Protein 3H1Z (pdb70)

Foldseek 3Di:
DADKDPKAFFQPCVQPVQWTKIWTWDAPPHWIKTKIKIFRQHQAWWAPKFKFKPAAAQQKTFPDTWPDHDTQHHGHMDITITTIARPHHHDQDVVRQKIKMWMDIPPDIGIGIDGHQQLSFWDLPWADAPVVLVVVVVPFPPVLKDKDKLAQFDDDPVVLQVLCVSSQWHFNDWDQDPNKIWTWTWTAGSNGWIKIWIWIHHPVHRIIMIIITTNPSSCVVSVVVNSSVSRVD/DDDDDPVVDDDDDDD

Structure (mmCIF, N/CA/C/O backbone):
data_3H1Z
#
_entry.id   3H1Z
#
_cell.length_a   37.561
_cell.length_b   83.469
_cell.length_c   91.603
_cell.angle_alpha   90.00
_cell.angle_beta   90.00
_cell.angle_gamma   90.00
#
_symmetry.space_group_name_H-M   'P 21 21 21'
#
loop_
_entity.id
_entity.type
_entity.pdbx_description
1 polymer 'AP-2 complex subunit beta-1'
2 polymer 'Phosphatidylinositol-4-phosphate 5-kinase type-1 gamma'
3 water water
#
loop_
_atom_site.group_PDB
_atom_site.id
_atom_site.type_symbol
_atom_site.label_atom_id
_atom_site.label_alt_id
_atom_site.label_comp_id
_atom_site.label_asym_id
_atom_site.label_entity_id
_atom_site.label_seq_id
_atom_site.pdbx_PDB_ins_code
_atom_site.Cartn_x
_atom_site.Cartn_y
_atom_site.Cartn_z
_atom_site.occupancy
_atom_site.B_iso_or_equiv
_atom_site.auth_seq_id
_atom_site.auth_comp_id
_atom_site.auth_asym_id
_atom_site.auth_atom_id
_atom_site.pdbx_PDB_model_num
ATOM 1 N N . GLY A 1 28 ? 11.525 2.809 -27.240 1.00 36.05 705 GLY A N 1
ATOM 2 C CA . GLY A 1 28 ? 10.324 1.933 -27.415 1.00 34.55 705 GLY A CA 1
ATOM 3 C C . GLY A 1 28 ? 10.461 0.574 -26.744 1.00 33.92 705 GLY A C 1
ATOM 4 O O . GLY A 1 28 ? 11.566 0.136 -26.382 1.00 34.41 705 GLY A O 1
ATOM 5 N N . GLY A 1 29 ? 9.327 -0.091 -26.565 1.00 32.59 706 GLY A N 1
ATOM 6 C CA . GLY A 1 29 ? 9.304 -1.400 -25.949 1.00 30.07 706 GLY A CA 1
ATOM 7 C C . GLY A 1 29 ? 9.823 -2.481 -26.876 1.00 29.29 706 GLY A C 1
ATOM 8 O O . GLY A 1 29 ? 10.215 -2.215 -28.034 1.00 29.25 706 GLY A O 1
ATOM 9 N N . TYR A 1 30 ? 9.815 -3.707 -26.360 1.00 27.16 707 TYR A N 1
ATOM 10 C CA . TYR A 1 30 ? 10.203 -4.879 -27.117 1.00 26.08 707 TYR A CA 1
ATOM 11 C C . TYR A 1 30 ? 9.136 -5.205 -28.180 1.00 24.88 707 TYR A C 1
ATOM 12 O O . TYR A 1 30 ? 7.938 -5.193 -27.878 1.00 23.70 707 TYR A O 1
ATOM 21 N N . VAL A 1 31 ? 9.580 -5.510 -29.407 1.00 22.46 708 VAL A N 1
ATOM 22 C CA . VAL A 1 31 ? 8.676 -5.912 -30.490 1.00 20.95 708 VAL A CA 1
ATOM 23 C C . VAL A 1 31 ? 9.152 -7.278 -30.984 1.00 20.19 708 VAL A C 1
ATOM 24 O O . VAL A 1 31 ? 10.319 -7.421 -31.306 1.00 20.81 708 VAL A O 1
ATOM 28 N N . ALA A 1 32 ? 8.286 -8.292 -31.005 1.00 19.53 709 ALA A N 1
ATOM 29 C CA . ALA A 1 32 ? 8.709 -9.613 -31.464 1.00 19.67 709 ALA A CA 1
ATOM 30 C C . ALA A 1 32 ? 9.010 -9.565 -32.977 1.00 19.92 709 ALA A C 1
ATOM 31 O O . ALA A 1 32 ? 8.465 -8.712 -33.703 1.00 19.84 709 ALA A O 1
ATOM 33 N N . PRO A 1 33 ? 9.915 -10.444 -33.447 1.00 20.87 710 PRO A N 1
ATOM 34 C CA . PRO A 1 33 ? 10.146 -10.531 -34.886 1.00 21.41 710 PRO A CA 1
ATOM 35 C C . PRO A 1 33 ? 8.827 -10.799 -35.605 1.00 20.11 710 PRO A C 1
ATOM 36 O O . PRO A 1 33 ? 7.994 -11.538 -35.085 1.00 19.59 710 PRO A O 1
ATOM 40 N N . LYS A 1 34 ? 8.634 -10.180 -36.766 1.00 20.12 711 LYS A N 1
ATOM 41 C CA . LYS A 1 34 ? 7.505 -10.492 -37.647 1.00 19.86 711 LYS A CA 1
ATOM 42 C C . LYS A 1 34 ? 7.417 -11.982 -37.929 1.00 19.16 711 LYS A C 1
ATOM 43 O O . LYS A 1 34 ? 8.457 -12.669 -38.064 1.00 20.49 711 LYS A O 1
ATOM 49 N N . ALA A 1 35 ? 6.195 -12.508 -38.017 1.00 16.75 712 ALA A N 1
ATOM 50 C CA . ALA A 1 35 ? 5.975 -13.936 -38.254 1.00 16.27 712 ALA A CA 1
ATOM 51 C C . ALA A 1 35 ? 4.948 -14.064 -39.364 1.00 14.83 712 ALA A C 1
ATOM 52 O O . ALA A 1 35 ? 4.074 -13.207 -39.451 1.00 13.05 712 ALA A O 1
ATOM 54 N N . VAL A 1 36 ? 5.005 -15.130 -40.161 1.00 13.57 713 VAL A N 1
ATOM 55 C CA . VAL A 1 36 ? 3.905 -15.359 -41.126 1.00 14.17 713 VAL A CA 1
ATOM 56 C C . VAL A 1 36 ? 2.717 -15.975 -40.378 1.00 14.23 713 VAL A C 1
ATOM 57 O O . VAL A 1 36 ? 2.727 -17.159 -40.012 1.00 15.61 713 VAL A O 1
ATOM 61 N N . TRP A 1 37 ? 1.691 -15.161 -40.157 1.00 13.11 714 TRP A N 1
ATOM 62 C CA . TRP A 1 37 ? 0.495 -15.601 -39.451 1.00 12.46 714 TRP A CA 1
ATOM 63 C C . TRP A 1 37 ? -0.432 -16.444 -40.303 1.00 12.59 714 TRP A C 1
ATOM 64 O O . TRP A 1 37 ? -1.064 -17.393 -39.800 1.00 11.85 714 TRP A O 1
ATOM 75 N N . LEU A 1 38 ? -0.514 -16.101 -41.605 1.00 12.21 715 LEU A N 1
ATOM 76 C CA . LEU A 1 38 ? -1.387 -16.817 -42.534 1.00 12.31 715 LEU A CA 1
ATOM 77 C C . LEU A 1 38 ? -0.539 -17.028 -43.814 1.00 13.56 715 LEU A C 1
ATOM 78 O O . LEU A 1 38 ? -0.306 -16.098 -44.573 1.00 12.78 715 LEU A O 1
ATOM 83 N N . PRO A 1 39 ? -0.005 -18.229 -43.989 1.00 12.81 716 PRO A N 1
ATOM 84 C CA . PRO A 1 39 ? 0.847 -18.442 -45.175 1.00 13.61 716 PRO A CA 1
ATOM 85 C C . PRO A 1 39 ? 0.013 -18.588 -46.442 1.00 12.71 716 PRO A C 1
ATOM 86 O O . PRO A 1 39 ? -1.114 -19.073 -46.385 1.00 14.06 716 PRO A O 1
ATOM 90 N N . ALA A 1 40 ? 0.569 -18.185 -47.590 1.00 13.21 717 ALA A N 1
ATOM 91 C CA . ALA A 1 40 ? -0.108 -18.334 -48.872 1.00 14.10 717 ALA A CA 1
ATOM 92 C C . ALA A 1 40 ? -0.777 -19.690 -49.125 1.00 14.15 717 ALA A C 1
ATOM 93 O O . ALA A 1 40 ? -1.921 -19.739 -49.580 1.00 15.04 717 ALA A O 1
ATOM 95 N N . VAL A 1 41 ? -0.076 -20.788 -48.823 1.00 13.70 718 VAL A N 1
ATOM 96 C CA . VAL A 1 41 ? -0.591 -22.133 -49.045 1.00 16.43 718 VAL A CA 1
ATOM 97 C C . VAL A 1 41 ? -1.925 -22.418 -48.317 1.00 16.51 718 VAL A C 1
ATOM 98 O O . VAL A 1 41 ? -2.756 -23.235 -48.776 1.00 16.65 718 VAL A O 1
ATOM 102 N N . LYS A 1 42 ? -2.137 -21.756 -47.187 1.00 15.23 719 LYS A N 1
ATOM 103 C CA . LYS A 1 42 ? -3.388 -21.932 -46.451 1.00 16.59 719 LYS A CA 1
ATOM 104 C C . LYS A 1 42 ? -4.547 -21.013 -46.904 1.00 16.95 719 LYS A C 1
ATOM 105 O O . LYS A 1 42 ? -5.695 -21.209 -46.492 1.00 17.27 719 LYS A O 1
ATOM 111 N N . ALA A 1 43 ? -4.267 -19.994 -47.712 1.00 16.21 720 ALA A N 1
ATOM 112 C CA . ALA A 1 43 ? -5.299 -19.014 -48.023 1.00 16.16 720 ALA A CA 1
ATOM 113 C C . ALA A 1 43 ? -5.334 -18.668 -49.508 1.00 16.16 720 ALA A C 1
ATOM 114 O O . ALA A 1 43 ? -5.541 -17.525 -49.890 1.00 15.39 720 ALA A O 1
ATOM 116 N N . LYS A 1 44 ? -5.190 -19.683 -50.344 1.00 16.79 721 LYS A N 1
ATOM 117 C CA . LYS A 1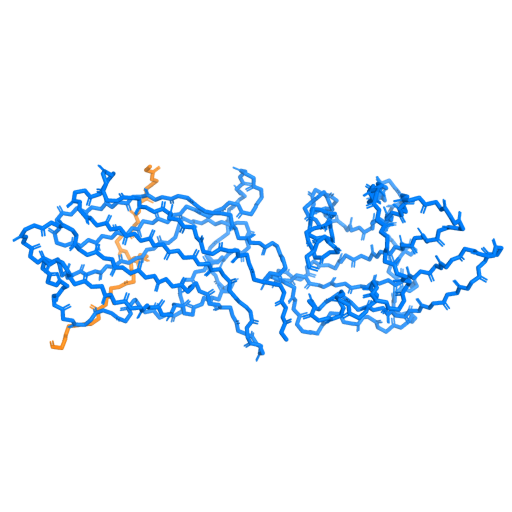 44 ? -5.338 -19.512 -51.806 1.00 18.23 721 LYS A CA 1
ATOM 118 C C . LYS A 1 44 ? -4.505 -18.344 -52.357 1.00 17.77 721 LYS A C 1
ATOM 119 O O . LYS A 1 44 ? -4.970 -17.585 -53.210 1.00 19.55 721 LYS A O 1
ATOM 125 N N . GLY A 1 45 ? -3.274 -18.218 -51.852 1.00 16.51 722 GLY A N 1
ATOM 126 C CA . GLY A 1 45 ? -2.323 -17.218 -52.303 1.00 16.86 722 GLY A CA 1
ATOM 127 C C . GLY A 1 45 ? -2.212 -15.999 -51.405 1.00 15.06 722 GLY A C 1
ATOM 128 O O . GLY A 1 45 ? -1.267 -15.206 -51.546 1.00 15.98 722 GLY A O 1
ATOM 129 N N . LEU A 1 46 ? -3.166 -15.824 -50.488 1.00 14.87 723 LEU A N 1
ATOM 130 C CA . LEU A 1 46 ? -3.078 -14.656 -49.564 1.00 15.34 723 LEU A CA 1
ATOM 131 C C . LEU A 1 46 ? -2.084 -14.961 -48.444 1.00 14.86 723 LEU A C 1
ATOM 132 O O . LEU A 1 46 ? -2.199 -15.975 -47.783 1.00 13.92 723 LEU A O 1
ATOM 137 N N . GLU A 1 47 ? -1.123 -14.070 -48.240 1.00 14.69 724 GLU A N 1
ATOM 138 C CA . GLU A 1 47 ? -0.178 -14.245 -47.152 1.00 14.85 724 GLU A CA 1
ATOM 139 C C . GLU A 1 47 ? -0.093 -13.021 -46.279 1.00 14.96 724 GLU A C 1
ATOM 140 O O . GLU A 1 47 ? 0.110 -11.900 -46.776 1.00 12.97 724 GLU A O 1
ATOM 146 N N . ILE A 1 48 ? -0.210 -13.229 -44.968 1.00 14.16 725 ILE A N 1
ATOM 147 C CA . ILE A 1 48 ? -0.220 -12.120 -44.023 1.00 12.71 725 ILE A CA 1
ATOM 148 C C . ILE A 1 48 ? 0.906 -12.443 -43.036 1.00 13.71 725 ILE A C 1
ATOM 149 O O . ILE A 1 48 ? 0.950 -13.553 -42.441 1.00 11.33 725 ILE A O 1
ATOM 154 N N . SER A 1 49 ? 1.786 -11.475 -42.859 1.00 12.76 726 SER A N 1
ATOM 155 C CA . SER A 1 49 ? 2.797 -11.591 -41.828 1.00 14.32 726 SER A CA 1
ATOM 156 C C . SER A 1 49 ? 2.608 -10.397 -40.886 1.00 14.40 726 SER A C 1
ATOM 157 O O . SER A 1 49 ? 2.075 -9.365 -41.282 1.00 14.95 726 SER A O 1
ATOM 160 N N . GLY A 1 50 ? 3.024 -10.513 -39.636 1.00 14.41 727 GLY A N 1
ATOM 161 C CA . GLY A 1 50 ? 2.737 -9.390 -38.736 1.00 15.04 727 GLY A CA 1
ATOM 162 C C . GLY A 1 50 ? 3.509 -9.415 -37.443 1.00 13.72 727 GLY A C 1
ATOM 163 O O . GLY A 1 50 ? 4.131 -10.424 -37.099 1.00 12.50 727 GLY A O 1
ATOM 164 N N . THR A 1 51 ? 3.440 -8.292 -36.743 1.00 14.10 728 THR A N 1
ATOM 165 C CA . THR A 1 51 ? 3.820 -8.246 -35.327 1.00 14.82 728 THR A CA 1
ATOM 166 C C . THR A 1 51 ? 2.940 -7.206 -34.584 1.00 15.01 728 THR A C 1
ATOM 167 O O . THR A 1 51 ? 2.217 -6.426 -35.218 1.00 17.39 728 THR A O 1
ATOM 171 N N . PHE A 1 52 ? 3.015 -7.208 -33.257 1.00 14.91 729 PHE A N 1
ATOM 172 C CA . PHE A 1 52 ? 2.267 -6.242 -32.445 1.00 15.40 729 PHE A CA 1
ATOM 173 C C . PHE A 1 52 ? 3.228 -5.212 -31.844 1.00 16.41 729 PHE A C 1
ATOM 174 O O . PHE A 1 52 ? 4.354 -5.553 -31.408 1.00 15.79 729 PHE A O 1
ATOM 182 N N . THR A 1 53 ? 2.803 -3.958 -31.857 1.00 17.66 730 THR A N 1
ATOM 183 C CA . THR A 1 53 ? 3.557 -2.860 -31.243 1.00 20.84 730 THR A CA 1
ATOM 184 C C . THR A 1 53 ? 2.640 -2.068 -30.273 1.00 22.14 730 THR A C 1
ATOM 185 O O . THR A 1 53 ? 1.427 -2.236 -30.278 1.00 21.05 730 THR A O 1
ATOM 189 N N . HIS A 1 54 ? 3.251 -1.235 -29.438 1.00 25.12 731 HIS A N 1
ATOM 190 C CA . HIS A 1 54 ? 2.569 -0.374 -28.490 1.00 29.18 731 HIS A CA 1
ATOM 191 C C . HIS A 1 54 ? 3.370 0.924 -28.688 1.00 31.36 731 HIS A C 1
ATOM 192 O O . HIS A 1 54 ? 4.538 1.028 -28.314 1.00 30.76 731 HIS A O 1
ATOM 199 N N . ARG A 1 55 ? 2.719 1.916 -29.286 1.00 20.00 732 ARG A N 1
ATOM 200 C CA . ARG A 1 55 ? 3.351 3.206 -29.537 1.00 20.00 732 ARG A CA 1
ATOM 201 C C . ARG A 1 55 ? 2.658 4.321 -28.761 1.00 20.00 732 ARG A C 1
ATOM 202 O O . ARG A 1 55 ? 1.643 4.860 -29.202 1.00 40.50 732 ARG A O 1
ATOM 210 N N . GLN A 1 56 ? 3.213 4.662 -27.603 1.00 41.68 733 GLN A N 1
ATOM 211 C CA . GLN A 1 56 ? 2.991 5.972 -27.003 1.00 43.00 733 GLN A CA 1
ATOM 212 C C . GLN A 1 56 ? 1.504 6.241 -26.801 1.00 42.16 733 GLN A C 1
ATOM 213 O O . GLN A 1 56 ? 0.997 7.298 -27.179 1.00 42.27 733 GLN A O 1
ATOM 219 N N . GLY A 1 57 ? 0.809 5.279 -26.203 1.00 40.97 734 GLY A N 1
ATOM 220 C CA . GLY A 1 57 ? -0.638 5.328 -26.109 1.00 39.13 734 GLY A CA 1
ATOM 221 C C . GLY A 1 57 ? -1.296 4.061 -26.619 1.00 37.41 734 GLY A C 1
ATOM 222 O O . GLY A 1 57 ? -2.275 3.584 -26.044 1.00 38.43 734 GLY A O 1
ATOM 223 N N . HIS A 1 58 ? -0.755 3.513 -27.702 1.00 34.00 735 HIS A N 1
ATOM 224 C CA . HIS A 1 58 ? -1.577 2.958 -28.771 1.00 30.70 735 HIS A CA 1
ATOM 225 C C . HIS A 1 58 ? -1.081 1.577 -29.188 1.00 26.95 735 HIS A C 1
ATOM 226 O O . HIS A 1 58 ? 0.119 1.362 -29.356 1.00 25.08 735 HIS A O 1
ATOM 233 N N . ILE A 1 59 ? -2.014 0.645 -29.354 1.00 23.47 736 ILE A N 1
ATOM 234 C CA . ILE A 1 59 ? -1.682 -0.699 -29.803 1.00 20.43 736 ILE A CA 1
ATOM 235 C C . ILE A 1 59 ? -1.943 -0.837 -31.314 1.00 18.88 736 ILE A C 1
ATOM 236 O O . ILE A 1 59 ? -2.994 -0.401 -31.820 1.00 16.35 736 ILE A O 1
ATOM 241 N N . TYR A 1 60 ? -0.963 -1.410 -32.014 1.00 18.70 737 TYR A N 1
ATOM 242 C CA . TYR A 1 60 ? -1.080 -1.716 -33.445 1.00 18.21 737 TYR A CA 1
ATOM 243 C C . TYR A 1 60 ? -0.762 -3.171 -33.783 1.00 17.44 737 TYR A C 1
ATOM 244 O O . TYR A 1 60 ? 0.118 -3.788 -33.177 1.00 15.80 737 TYR A O 1
ATOM 253 N N . MET A 1 61 ? -1.485 -3.710 -34.769 1.00 16.25 738 MET A N 1
ATOM 254 C CA . MET A 1 61 ? -1.140 -4.981 -35.382 1.00 17.72 738 MET A CA 1
ATOM 255 C C . MET A 1 61 ? -0.509 -4.529 -36.678 1.00 17.16 738 MET A C 1
ATOM 256 O O . MET A 1 61 ? -1.195 -3.947 -37.531 1.00 18.19 738 MET A O 1
ATOM 261 N N . GLU A 1 62 ? 0.798 -4.728 -36.796 1.00 16.26 739 GLU A N 1
ATOM 262 C CA . GLU A 1 62 ? 1.579 -4.224 -37.925 1.00 15.13 739 GLU A CA 1
ATOM 263 C C . GLU A 1 62 ? 1.708 -5.362 -38.904 1.00 14.63 739 GLU A C 1
ATOM 264 O O . GLU A 1 62 ? 2.308 -6.372 -38.587 1.00 15.21 739 GLU A O 1
ATOM 270 N N . MET A 1 63 ? 1.165 -5.192 -40.091 1.00 13.58 740 MET A N 1
ATOM 271 C CA . MET A 1 63 ? 1.069 -6.351 -40.995 1.00 15.00 740 MET A CA 1
ATOM 272 C C . MET A 1 63 ? 1.525 -6.039 -42.406 1.00 14.63 740 MET A C 1
ATOM 273 O O . MET A 1 63 ? 1.526 -4.867 -42.847 1.00 14.29 740 MET A O 1
ATOM 278 N N . ASN A 1 64 ? 1.924 -7.092 -43.105 1.00 12.89 741 ASN A N 1
ATOM 279 C CA . ASN A 1 64 ? 2.110 -7.020 -44.549 1.00 13.57 741 ASN A CA 1
ATOM 280 C C . ASN A 1 64 ? 1.199 -8.074 -45.192 1.00 13.13 741 ASN A C 1
ATOM 281 O O . ASN A 1 64 ? 1.206 -9.254 -44.795 1.00 14.83 741 ASN A O 1
ATOM 286 N N . PHE A 1 65 ? 0.448 -7.646 -46.207 1.00 12.54 742 PHE A N 1
ATOM 287 C CA . PHE A 1 65 ? -0.424 -8.502 -47.007 1.00 12.42 742 PHE A CA 1
ATOM 288 C C . PHE A 1 65 ? 0.159 -8.658 -48.384 1.00 13.51 742 PHE A C 1
ATOM 289 O O . PHE A 1 65 ? 0.378 -7.652 -49.066 1.00 13.17 742 PHE A O 1
ATOM 297 N N . THR A 1 66 ? 0.367 -9.911 -48.799 1.00 14.23 743 THR A N 1
ATOM 298 C CA . THR A 1 66 ? 0.846 -10.228 -50.185 1.00 14.86 743 THR A CA 1
ATOM 299 C C . THR A 1 66 ? -0.142 -11.131 -50.943 1.00 15.14 743 THR A C 1
ATOM 300 O O . THR A 1 66 ? -0.673 -12.105 -50.403 1.00 14.34 743 THR A O 1
ATOM 304 N N . ASN A 1 67 ? -0.403 -10.798 -52.209 1.00 16.42 744 ASN A N 1
ATOM 305 C CA . ASN A 1 67 ? -1.285 -11.600 -53.053 1.00 17.41 744 ASN A CA 1
ATOM 306 C C . ASN A 1 67 ? -0.382 -12.437 -53.972 1.00 18.61 744 ASN A C 1
ATOM 307 O O . ASN A 1 67 ? 0.221 -11.905 -54.918 1.00 19.06 744 ASN A O 1
ATOM 312 N N . LYS A 1 68 ? -0.280 -13.722 -53.684 1.00 18.69 745 LYS A N 1
ATOM 313 C CA . LYS A 1 68 ? 0.572 -14.598 -54.492 1.00 20.17 745 LYS A CA 1
ATOM 314 C C . LYS A 1 68 ? -0.260 -15.328 -55.540 1.00 20.62 745 LYS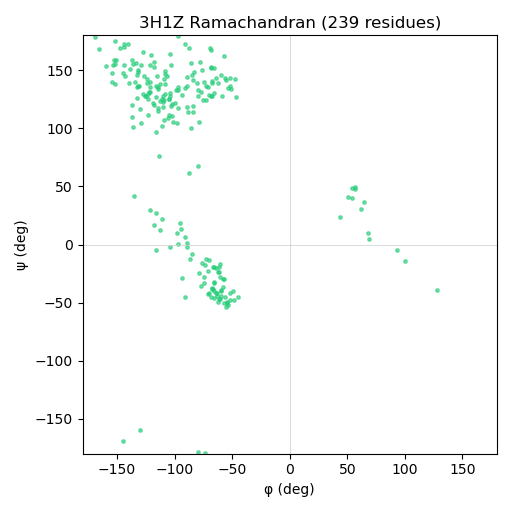 A C 1
ATOM 315 O O . LYS A 1 68 ? 0.273 -16.158 -56.293 1.00 21.87 745 LYS A O 1
ATOM 321 N N . ALA A 1 69 ? -1.564 -15.060 -55.573 1.00 20.73 746 ALA A N 1
ATOM 322 C CA . ALA A 1 69 ? -2.482 -15.662 -56.543 1.00 21.13 746 ALA A CA 1
ATOM 323 C C . ALA A 1 69 ? -2.392 -14.953 -57.906 1.00 22.71 746 ALA A C 1
ATOM 324 O O . ALA A 1 69 ? -1.630 -13.988 -58.079 1.00 21.67 746 ALA A O 1
ATOM 326 N N . LEU A 1 70 ? -3.218 -15.407 -58.849 1.00 24.49 747 LEU A N 1
ATOM 327 C CA . LEU A 1 70 ? -3.156 -14.935 -60.228 1.00 26.25 747 LEU A CA 1
ATOM 328 C C . LEU A 1 70 ? -4.287 -13.963 -60.567 1.00 27.27 747 LEU A C 1
ATOM 329 O O . LEU A 1 70 ? -4.357 -13.438 -61.674 1.00 27.62 747 LEU A O 1
ATOM 334 N N . GLN A 1 71 ? -5.166 -13.731 -59.598 1.00 27.05 748 GLN A N 1
ATOM 335 C CA . GLN A 1 71 ? -6.304 -12.840 -59.731 1.00 27.62 748 GLN A CA 1
ATOM 336 C C . GLN A 1 71 ? -6.248 -11.908 -58.536 1.00 26.98 748 GLN A C 1
ATOM 337 O O . GLN A 1 71 ? -5.695 -12.285 -57.488 1.00 25.36 748 GLN A O 1
ATOM 343 N N . HIS A 1 72 ? -6.818 -10.713 -58.680 1.00 26.17 749 HIS A N 1
ATOM 344 C CA . HIS A 1 72 ? -6.780 -9.726 -57.601 1.00 25.64 749 HIS A CA 1
ATOM 345 C C . HIS A 1 72 ? -7.638 -10.189 -56.438 1.00 23.96 749 HIS A C 1
ATOM 346 O O . HIS A 1 72 ? -8.412 -11.146 -56.589 1.00 23.93 749 HIS A O 1
ATOM 353 N N . MET A 1 73 ? -7.482 -9.517 -55.286 1.00 21.23 750 MET A N 1
ATOM 354 C CA . MET A 1 73 ? -8.308 -9.738 -54.109 1.00 20.04 750 MET A CA 1
ATOM 355 C C . MET A 1 73 ? -8.777 -8.380 -53.631 1.00 19.30 750 MET A C 1
ATOM 356 O O . MET A 1 73 ? -7.989 -7.419 -53.566 1.00 19.35 750 MET A O 1
ATOM 361 N N . THR A 1 74 ? -10.051 -8.313 -53.285 1.00 18.28 751 THR A N 1
ATOM 362 C CA . THR A 1 74 ? -10.684 -7.044 -52.865 1.00 18.15 751 THR A CA 1
ATOM 363 C C . THR A 1 74 ? -11.725 -7.358 -51.774 1.00 17.33 751 THR A C 1
ATOM 364 O O . THR A 1 74 ? -11.758 -8.502 -51.261 1.00 16.24 751 THR A O 1
ATOM 368 N N . ASP A 1 75 ? -12.566 -6.371 -51.426 1.00 15.26 752 ASP A N 1
ATOM 369 C CA . ASP A 1 75 ? -13.660 -6.541 -50.448 1.00 16.69 752 ASP A CA 1
ATOM 370 C C . ASP A 1 75 ? -13.086 -7.115 -49.126 1.00 16.43 752 ASP A C 1
ATOM 371 O O . ASP A 1 75 ? -13.703 -7.959 -48.487 1.00 16.71 752 ASP A O 1
ATOM 376 N N . PHE A 1 76 ? -11.919 -6.634 -48.722 1.00 15.76 753 PHE A N 1
ATOM 377 C CA . PHE A 1 76 ? -11.327 -7.078 -47.429 1.00 15.03 753 PHE A CA 1
ATOM 378 C C . PHE A 1 76 ? -12.190 -6.671 -46.233 1.00 15.03 753 PHE A C 1
ATOM 379 O O . PHE A 1 76 ? -12.798 -5.569 -46.210 1.00 11.68 753 PHE A O 1
ATOM 387 N N . ALA A 1 77 ? -12.228 -7.573 -45.251 1.00 12.44 754 ALA A N 1
ATOM 388 C CA . ALA A 1 77 ? -12.863 -7.300 -43.946 1.00 11.99 754 ALA A CA 1
ATOM 389 C C . ALA A 1 77 ? -12.129 -8.155 -42.907 1.00 11.49 754 ALA A C 1
ATOM 390 O O . ALA A 1 77 ? -11.498 -9.143 -43.241 1.00 12.16 754 ALA A O 1
ATOM 392 N N . ILE A 1 78 ? -12.244 -7.752 -41.646 1.00 11.96 755 ILE A N 1
ATOM 393 C CA . ILE A 1 78 ? -11.571 -8.441 -40.564 1.00 11.06 755 ILE A CA 1
ATOM 394 C C . ILE A 1 78 ? -12.447 -8.412 -39.319 1.00 11.94 755 ILE A C 1
ATOM 395 O O . ILE A 1 78 ? -13.226 -7.457 -39.107 1.00 11.64 755 ILE A O 1
ATOM 400 N N . GLN A 1 79 ? -12.339 -9.486 -38.535 1.00 11.91 756 GLN A N 1
ATOM 401 C CA . GLN A 1 79 ? -12.863 -9.483 -37.167 1.00 13.53 756 GLN A CA 1
ATOM 402 C C . GLN A 1 79 ? -12.095 -10.483 -36.309 1.00 13.53 756 GLN A C 1
ATOM 403 O O . GLN A 1 79 ? -11.473 -11.435 -36.819 1.00 12.91 756 GLN A O 1
ATOM 409 N N . PHE A 1 80 ? -12.095 -10.224 -35.018 1.00 12.35 757 PHE A N 1
ATOM 410 C CA . PHE A 1 80 ? -11.371 -11.084 -34.097 1.00 11.91 757 PHE A CA 1
ATOM 411 C C . PHE A 1 80 ? -12.408 -11.870 -33.308 1.00 10.81 757 PHE A C 1
ATOM 412 O O . PHE A 1 80 ? -13.475 -11.330 -32.968 1.00 12.25 757 PHE A O 1
ATOM 420 N N . ASN A 1 81 ? -12.104 -13.101 -32.947 1.00 11.01 758 ASN A N 1
ATOM 421 C CA . ASN A 1 81 ? -12.970 -13.797 -31.988 0.50 9.85 758 ASN A CA 1
ATOM 422 C C . ASN A 1 81 ? -12.866 -13.041 -30.636 1.00 11.43 758 ASN A C 1
ATOM 423 O O . ASN A 1 81 ? -11.856 -12.385 -30.360 1.00 11.70 758 ASN A O 1
ATOM 428 N N . LYS A 1 82 ? -13.933 -13.104 -29.846 1.00 12.30 759 LYS A N 1
ATOM 429 C CA . LYS A 1 82 ? -13.906 -12.654 -28.467 1.00 13.21 759 LYS A CA 1
ATOM 430 C C . LYS A 1 82 ? -12.666 -13.248 -27.827 1.00 12.85 759 LYS A C 1
ATOM 431 O O . LYS A 1 82 ? -12.281 -14.390 -28.121 1.00 14.51 759 LYS A O 1
ATOM 437 N N . ASN A 1 83 ? -12.013 -12.471 -26.962 1.00 14.13 760 ASN A N 1
ATOM 438 C CA . ASN A 1 83 ? -10.719 -12.877 -26.442 1.00 14.39 760 ASN A CA 1
ATOM 439 C C . ASN A 1 83 ? -10.480 -12.274 -25.033 1.00 14.50 760 ASN A C 1
ATOM 440 O O . ASN A 1 83 ? -11.284 -11.474 -24.538 1.00 13.12 760 ASN A O 1
ATOM 445 N N . SER A 1 84 ? -9.376 -12.650 -24.424 1.00 14.26 761 SER A N 1
ATOM 446 C CA . SER A 1 84 ? -9.233 -12.498 -22.957 1.00 14.83 761 SER A CA 1
ATOM 447 C C . SER A 1 84 ? -9.219 -11.039 -22.490 1.00 14.50 761 SER A C 1
ATOM 448 O O . SER A 1 84 ? -9.756 -10.694 -21.412 1.00 15.47 761 SER A O 1
ATOM 451 N N . PHE A 1 85 ? -8.671 -10.167 -23.328 1.00 14.94 762 PHE A N 1
ATOM 452 C CA . PHE A 1 85 ? -8.476 -8.739 -23.014 1.00 14.23 762 PHE A CA 1
ATOM 453 C C . PHE A 1 85 ? -9.365 -7.801 -23.876 1.00 13.39 762 PHE A C 1
ATOM 454 O O . PHE A 1 85 ? -9.184 -6.571 -23.902 1.00 14.29 762 PHE A O 1
ATOM 462 N N . GLY A 1 86 ? -10.348 -8.396 -24.574 1.00 11.76 763 GLY A N 1
ATOM 463 C CA . GLY A 1 86 ? -11.337 -7.651 -25.327 1.00 11.57 763 GLY A CA 1
ATOM 464 C C . GLY A 1 86 ? -10.746 -6.862 -26.489 1.00 12.73 763 GLY A C 1
ATOM 465 O O . GLY A 1 86 ? -11.232 -5.771 -26.867 1.00 12.78 763 GLY A O 1
ATOM 466 N N . VAL A 1 87 ? -9.742 -7.457 -27.120 1.00 12.03 764 VAL A N 1
ATOM 467 C CA . VAL A 1 87 ? -9.022 -6.818 -28.229 1.00 13.10 764 VAL A CA 1
ATOM 468 C C . VAL A 1 87 ? -9.919 -6.814 -29.474 1.00 12.52 764 VAL A C 1
ATOM 469 O O . VAL A 1 87 ? -10.550 -7.814 -29.788 1.00 11.94 764 VAL A O 1
ATOM 473 N N . ILE A 1 88 ? -9.936 -5.680 -30.171 1.00 12.64 765 ILE A N 1
ATOM 474 C CA . ILE A 1 88 ? -10.798 -5.467 -31.336 1.00 15.48 765 ILE A CA 1
ATOM 475 C C . ILE A 1 88 ? -10.133 -4.402 -32.250 1.00 14.18 765 ILE A C 1
ATOM 476 O O . ILE A 1 88 ? -9.410 -3.535 -31.750 1.00 13.47 765 ILE A O 1
ATOM 481 N N . PRO A 1 89 ? -10.314 -4.507 -33.591 1.00 14.24 766 PRO A N 1
ATOM 482 C CA . PRO A 1 89 ? -9.808 -3.461 -34.488 1.00 14.67 766 PRO A CA 1
ATOM 483 C C . PRO A 1 89 ? -10.496 -2.119 -34.182 1.00 14.95 766 PRO A C 1
ATOM 484 O O . PRO A 1 89 ? -11.727 -2.100 -33.937 1.00 15.16 766 PRO A O 1
ATOM 488 N N . SER A 1 90 ? -9.730 -1.031 -34.199 1.00 14.15 767 SER A N 1
ATOM 489 C CA A SER A 1 90 ? -10.320 0.265 -33.989 0.50 14.85 767 SER A CA 1
ATOM 490 C CA B SER A 1 90 ? -10.245 0.334 -34.032 0.50 13.34 767 SER A CA 1
ATOM 491 C C . SER A 1 90 ? -10.700 0.976 -35.347 1.00 15.50 767 SER A C 1
ATOM 492 O O . SER A 1 90 ? -11.490 1.927 -35.325 1.00 15.03 767 SER A O 1
ATOM 497 N N . THR A 1 91 ? -10.168 0.474 -36.470 1.00 15.73 768 THR A N 1
ATOM 498 C CA . THR A 1 91 ? -10.451 0.956 -37.828 1.00 15.79 768 THR A CA 1
ATOM 499 C C . THR A 1 91 ? -10.461 -0.265 -38.744 1.00 15.21 768 THR A C 1
ATOM 500 O O . THR A 1 91 ? -10.068 -1.362 -38.339 1.00 14.77 768 THR A O 1
ATOM 504 N N . PRO A 1 92 ? -10.892 -0.083 -39.980 1.00 15.73 769 PRO A N 1
ATOM 505 C CA . PRO A 1 92 ? -10.737 -1.133 -40.985 1.00 15.31 769 PRO A CA 1
ATOM 506 C C . PRO A 1 92 ? -9.263 -1.352 -41.397 1.00 16.30 769 PRO A C 1
ATOM 507 O O . PRO A 1 92 ? -8.424 -0.569 -41.062 1.00 15.65 769 PRO A O 1
ATOM 511 N N . LEU A 1 93 ? -8.994 -2.422 -42.137 1.00 20.00 770 LEU A N 1
ATOM 512 C CA . LEU A 1 93 ? -7.721 -2.555 -42.840 1.00 20.00 770 LEU A CA 1
ATOM 513 C C . LEU A 1 93 ? -7.581 -1.496 -43.931 1.00 20.00 770 LEU A C 1
ATOM 514 O O . LEU A 1 93 ? -8.488 -1.311 -44.743 1.00 16.66 770 LEU A O 1
ATOM 519 N N . ALA A 1 94 ? -6.446 -0.803 -43.948 1.00 16.23 771 ALA A N 1
ATOM 520 C CA . ALA A 1 94 ? -6.207 0.219 -44.951 1.00 17.05 771 ALA A CA 1
ATOM 521 C C . ALA A 1 94 ? -5.779 -0.433 -46.265 1.00 17.67 771 ALA A C 1
ATOM 522 O O . ALA A 1 94 ? -4.682 -0.307 -46.665 1.00 18.61 771 ALA A O 1
ATOM 524 N N . ILE A 1 95 ? -6.709 -1.134 -46.864 1.00 18.78 772 ILE A N 1
ATOM 525 C CA . ILE A 1 95 ? -6.606 -1.735 -48.204 1.00 18.88 772 ILE A CA 1
ATOM 526 C C . ILE A 1 95 ? -7.868 -1.282 -48.954 1.00 19.33 772 ILE A C 1
ATOM 527 O O . ILE A 1 95 ? -8.963 -1.782 -48.687 1.00 19.19 772 ILE A O 1
ATOM 532 N N . HIS A 1 96 ? -7.702 -0.318 -49.868 1.00 20.41 773 HIS A N 1
ATOM 533 C CA . HIS A 1 96 ? -8.840 0.451 -50.423 1.00 20.22 773 HIS A CA 1
ATOM 534 C C . HIS A 1 96 ? -9.055 0.248 -51.920 1.00 20.29 773 HIS A C 1
ATOM 535 O O . HIS A 1 96 ? -10.032 0.734 -52.502 1.00 18.80 773 HIS A O 1
ATOM 542 N N . THR A 1 97 ? -8.142 -0.505 -52.520 1.00 20.61 774 THR A N 1
ATOM 543 C CA . THR A 1 97 ? -8.197 -0.895 -53.935 1.00 21.69 774 THR A CA 1
ATOM 544 C C . THR A 1 97 ? -7.819 -2.382 -54.021 1.00 21.31 774 THR A C 1
ATOM 545 O O . THR A 1 97 ? -7.196 -2.902 -53.083 1.00 20.74 774 THR A O 1
ATOM 549 N N . PRO A 1 98 ? -8.203 -3.081 -55.125 1.00 21.91 775 PRO A N 1
ATOM 550 C CA . PRO A 1 98 ? -7.834 -4.487 -55.250 1.00 21.81 775 PRO A CA 1
ATOM 551 C C . PRO A 1 98 ? -6.338 -4.716 -55.095 1.00 22.34 775 PRO A C 1
ATOM 552 O O . PRO A 1 98 ? -5.494 -3.954 -55.637 1.00 21.58 775 PRO A O 1
ATOM 556 N N . LEU A 1 99 ? -6.012 -5.736 -54.315 1.00 21.18 776 LEU A N 1
ATOM 557 C CA . LEU A 1 99 ? -4.640 -6.136 -54.108 1.00 20.61 776 LEU A CA 1
ATOM 558 C C . LEU A 1 99 ? -4.285 -7.046 -55.287 1.00 20.74 776 LEU A C 1
ATOM 559 O O . LEU A 1 99 ? -4.873 -8.149 -55.446 1.00 20.54 776 LEU A O 1
ATOM 564 N N . MET A 1 100 ? -3.359 -6.581 -56.121 1.00 20.80 777 MET A N 1
ATOM 565 C CA . MET A 1 100 ? -3.146 -7.180 -57.455 1.00 21.59 777 MET A CA 1
ATOM 566 C C . MET A 1 100 ? -2.191 -8.369 -57.363 1.00 21.94 777 MET A C 1
ATOM 567 O O . MET A 1 100 ? -1.368 -8.410 -56.453 1.00 21.20 777 MET A O 1
ATOM 572 N N . PRO A 1 101 ? -2.259 -9.314 -58.334 1.00 22.81 778 PRO A N 1
ATOM 573 C CA . PRO A 1 101 ? -1.325 -10.450 -58.270 1.00 23.62 778 PRO A CA 1
ATOM 574 C C . PRO A 1 101 ? 0.126 -9.976 -58.106 1.00 23.78 778 PRO A C 1
ATOM 575 O O . PRO A 1 101 ? 0.537 -9.023 -58.765 1.00 24.01 778 PRO A O 1
ATOM 579 N N . ASN A 1 102 ? 0.851 -10.610 -57.178 1.00 23.98 779 ASN A N 1
ATOM 580 C CA . ASN A 1 102 ? 2.249 -10.305 -56.804 1.00 24.56 779 ASN A CA 1
ATOM 581 C C . ASN A 1 102 ? 2.502 -8.964 -56.102 1.00 24.30 779 ASN A C 1
ATOM 582 O O . ASN A 1 102 ? 3.671 -8.558 -55.912 1.00 24.22 779 ASN A O 1
ATOM 587 N N . GLN A 1 103 ? 1.418 -8.289 -55.713 1.00 22.18 780 GLN A N 1
ATOM 588 C CA . GLN A 1 103 ? 1.506 -7.049 -54.980 1.00 22.58 780 GLN A CA 1
ATOM 589 C C . GLN A 1 103 ? 1.538 -7.347 -53.489 1.00 20.99 780 GLN A C 1
ATOM 590 O O . GLN A 1 103 ? 0.835 -8.256 -53.022 1.00 20.01 780 GLN A O 1
ATOM 596 N N . SER A 1 104 ? 2.319 -6.535 -52.784 1.00 20.57 781 SER A N 1
ATOM 597 C CA . SER A 1 104 ? 2.421 -6.488 -51.322 1.00 21.29 781 SER A CA 1
ATOM 598 C C . SER A 1 104 ? 2.131 -5.057 -50.801 1.00 20.50 781 SER A C 1
ATOM 599 O O . SER A 1 104 ? 2.547 -4.034 -51.407 1.00 21.31 781 SER A O 1
ATOM 602 N N . ILE A 1 105 ? 1.387 -4.980 -49.695 1.00 18.96 782 ILE A N 1
ATOM 603 C CA A ILE A 1 105 ? 1.038 -3.712 -49.076 0.50 18.63 782 ILE A CA 1
ATOM 604 C CA B ILE A 1 105 ? 1.063 -3.699 -49.065 0.50 18.13 782 ILE A CA 1
ATOM 605 C C . ILE A 1 105 ? 1.246 -3.817 -47.559 1.00 18.36 782 ILE A C 1
ATOM 606 O O . ILE A 1 105 ? 0.860 -4.840 -46.940 1.00 18.33 782 ILE A O 1
ATOM 615 N N . ASP A 1 106 ? 1.846 -2.790 -46.969 1.00 17.41 783 ASP A N 1
ATOM 616 C CA . ASP A 1 106 ? 2.011 -2.766 -45.528 1.00 17.97 783 ASP A CA 1
ATOM 617 C C . ASP A 1 106 ? 0.780 -2.116 -44.924 1.00 18.17 783 ASP A C 1
ATOM 618 O O . ASP A 1 106 ? 0.287 -1.083 -45.406 1.00 17.62 783 ASP A O 1
ATOM 623 N N . VAL A 1 107 ? 0.272 -2.706 -43.839 1.00 18.26 784 VAL A N 1
ATOM 624 C CA . VAL A 1 107 ? -0.981 -2.210 -43.198 1.00 18.96 784 VAL A CA 1
ATOM 625 C C . VAL A 1 107 ? -0.746 -2.120 -41.702 1.00 19.36 784 VAL A C 1
ATOM 626 O O . VAL A 1 107 ? -0.362 -3.091 -41.069 1.00 19.46 784 VAL A O 1
ATOM 630 N N . SER A 1 108 ? -1.006 -0.950 -41.142 1.00 18.81 785 SER A N 1
ATOM 631 C CA . SER A 1 108 ? -0.905 -0.712 -39.718 1.00 19.14 785 SER A CA 1
ATOM 632 C C . SER A 1 108 ? -2.345 -0.660 -39.175 1.00 18.59 785 SER A C 1
ATOM 633 O O . SER A 1 108 ? -3.121 0.242 -39.534 1.00 17.12 785 SER A O 1
ATOM 636 N N . LEU A 1 109 ? -2.736 -1.653 -38.386 1.00 15.65 786 LEU A N 1
ATOM 637 C CA . LEU A 1 109 ? -4.117 -1.748 -37.915 1.00 14.00 786 LEU A CA 1
ATOM 638 C C . LEU A 1 109 ? -4.163 -1.355 -36.422 1.00 14.79 786 LEU A C 1
ATOM 639 O O . LEU A 1 109 ? -3.672 -2.130 -35.603 1.00 13.88 786 LEU A O 1
ATOM 644 N N . PRO A 1 110 ? -4.745 -0.164 -36.077 1.00 15.13 787 PRO A N 1
ATOM 645 C CA . PRO A 1 110 ? -4.871 0.218 -34.659 1.00 14.60 787 PRO A CA 1
ATOM 646 C C . PRO A 1 110 ? -5.872 -0.727 -33.985 1.00 14.76 787 PRO A C 1
ATOM 647 O O . PRO A 1 110 ? -6.903 -1.075 -34.571 1.00 13.33 787 PRO A O 1
ATOM 651 N N . LEU A 1 111 ? -5.572 -1.110 -32.747 1.00 13.54 788 LEU A N 1
ATOM 652 C CA . LEU A 1 111 ? -6.484 -1.924 -31.959 1.00 13.22 788 LEU A CA 1
ATOM 653 C C . LEU A 1 111 ? -6.873 -1.182 -30.682 1.00 13.83 788 LEU A C 1
ATOM 654 O O . LEU A 1 111 ? -6.140 -0.269 -30.253 1.00 12.92 788 LEU A O 1
ATOM 659 N N . ASN A 1 112 ? -7.956 -1.637 -30.040 1.00 13.60 789 ASN A N 1
ATOM 660 C CA . ASN A 1 112 ? -8.342 -1.118 -28.706 1.00 15.93 789 ASN A CA 1
ATOM 661 C C . ASN A 1 112 ? -8.836 -2.296 -27.861 1.00 16.50 789 ASN A C 1
ATOM 662 O O . ASN A 1 112 ? -8.927 -3.399 -28.372 1.00 15.34 789 ASN A O 1
ATOM 667 N N . THR A 1 113 ? -9.087 -2.082 -26.568 1.00 16.11 790 THR A N 1
ATOM 668 C CA . THR A 1 113 ? -9.432 -3.218 -25.688 1.00 17.46 790 THR A CA 1
ATOM 669 C C . THR A 1 113 ? -10.870 -3.067 -25.132 1.00 18.35 790 THR A C 1
ATOM 670 O O . THR A 1 113 ? -11.217 -3.587 -24.026 1.00 16.51 790 THR A O 1
ATOM 674 N N . LEU A 1 114 ? -11.687 -2.360 -25.918 1.00 18.23 791 LEU A N 1
ATOM 675 C CA . LEU A 1 114 ? -13.083 -2.111 -25.572 1.00 19.44 791 LEU A CA 1
ATOM 676 C C . LEU A 1 114 ? -14.091 -3.097 -26.167 1.00 19.70 791 LEU A C 1
ATOM 677 O O . LEU A 1 114 ? -15.308 -2.874 -26.079 1.00 20.34 791 LEU A O 1
ATOM 682 N N . GLY A 1 115 ? -13.597 -4.228 -26.696 1.00 19.18 792 GLY A N 1
ATOM 683 C CA . GLY A 1 115 ? -14.478 -5.183 -27.361 1.00 18.35 792 GLY A CA 1
ATOM 684 C C . GLY A 1 115 ? -14.928 -6.347 -26.456 1.00 17.67 792 GLY A C 1
ATOM 685 O O . GLY A 1 115 ? -14.579 -6.413 -25.266 1.00 17.74 792 GLY A O 1
ATOM 686 N N . PRO A 1 116 ? -15.749 -7.255 -26.999 1.00 17.91 793 PRO A N 1
ATOM 687 C CA . PRO A 1 116 ? -16.217 -8.401 -26.229 1.00 17.02 793 PRO A CA 1
ATOM 688 C C . PRO A 1 116 ? -15.116 -9.323 -25.702 1.00 16.89 793 PRO A C 1
ATOM 689 O O . PRO A 1 116 ? -14.110 -9.523 -26.382 1.00 17.33 793 PRO A O 1
ATOM 693 N N . VAL A 1 117 ? -15.352 -9.896 -24.516 1.00 15.69 794 VAL A N 1
ATOM 694 C CA . VAL A 1 117 ? -14.376 -10.679 -23.764 1.00 16.58 794 VAL A CA 1
ATOM 695 C C . VAL A 1 117 ? -14.807 -12.124 -23.603 1.00 18.24 794 VAL A C 1
ATOM 696 O O . VAL A 1 117 ? -15.989 -12.403 -23.324 1.00 17.94 794 VAL A O 1
ATOM 700 N N . MET A 1 118 ? -13.848 -13.030 -23.798 1.00 18.75 795 MET A N 1
ATOM 701 C CA . MET A 1 118 ? -14.012 -14.447 -23.576 1.00 21.35 795 MET A CA 1
ATOM 702 C C . MET A 1 118 ? -12.639 -15.058 -23.270 1.00 20.43 795 MET A C 1
ATOM 703 O O . MET A 1 118 ? -11.639 -14.732 -23.919 1.00 18.78 795 MET A O 1
ATOM 708 N N . LYS A 1 119 ? -12.572 -15.985 -22.315 1.00 21.54 796 LYS A N 1
ATOM 709 C CA . LYS A 1 119 ? -11.264 -16.558 -21.965 1.00 23.28 796 LYS A CA 1
ATOM 710 C C . LYS A 1 119 ? -10.708 -17.412 -23.094 1.00 22.89 796 LYS A C 1
ATOM 711 O O . LYS A 1 119 ? -11.384 -18.309 -23.581 1.00 23.62 796 LYS A O 1
ATOM 717 N N . MET A 1 120 ? -9.470 -17.138 -23.489 1.00 22.24 797 MET A N 1
ATOM 718 C CA . MET A 1 120 ? -8.769 -17.937 -24.484 1.00 21.61 797 MET A CA 1
ATOM 719 C C . MET A 1 120 ? -7.737 -18.820 -23.778 1.00 22.48 797 MET A C 1
ATOM 720 O O . MET A 1 120 ? -7.364 -18.566 -22.631 1.00 21.21 797 MET A O 1
ATOM 725 N N . GLU A 1 121 ? -7.265 -19.830 -24.490 1.00 21.97 798 GLU A N 1
ATOM 726 C CA . GLU A 1 121 ? -6.168 -20.681 -24.031 1.00 23.55 798 GLU A CA 1
ATOM 727 C C . GLU A 1 121 ? -5.227 -20.908 -25.223 1.00 22.09 798 GLU A C 1
ATOM 728 O O . GLU A 1 121 ? -5.664 -21.442 -26.236 1.00 23.81 798 GLU A O 1
ATOM 734 N N . PRO A 1 122 ? -3.936 -20.499 -25.123 1.00 20.61 799 PRO A N 1
ATOM 735 C CA . PRO A 1 122 ? -3.383 -19.740 -24.010 1.00 18.76 799 PRO A CA 1
ATOM 736 C C . PRO A 1 122 ? -4.109 -18.428 -23.766 1.00 17.15 799 PRO A C 1
ATOM 737 O O . PRO A 1 122 ? -4.833 -17.923 -24.622 1.00 15.88 799 PRO A O 1
ATOM 741 N N . LEU A 1 123 ? -3.912 -17.867 -22.583 1.00 15.85 800 LEU A N 1
ATOM 742 C CA . LEU A 1 123 ? -4.581 -16.618 -22.250 1.00 15.59 800 LEU A CA 1
ATOM 743 C C . LEU A 1 123 ? -4.451 -15.530 -23.317 1.00 14.02 800 LEU A C 1
ATOM 744 O O . LEU A 1 123 ? -5.401 -14.774 -23.520 1.00 15.11 800 LEU A O 1
ATOM 749 N N . ASN A 1 124 ? -3.274 -15.399 -23.932 1.00 13.80 801 ASN A N 1
ATOM 750 C CA . ASN A 1 124 ? -3.039 -14.316 -24.903 1.00 13.89 801 ASN A CA 1
ATOM 751 C C . ASN A 1 124 ? -3.258 -14.732 -26.345 1.00 14.60 801 ASN A C 1
ATOM 752 O O . ASN A 1 124 ? -2.800 -14.058 -27.260 1.00 15.17 801 ASN A O 1
ATOM 757 N N . ASN A 1 125 ? -3.967 -15.835 -26.541 1.00 14.18 802 ASN A N 1
ATOM 758 C CA . ASN A 1 125 ? -4.259 -16.269 -27.886 1.00 14.89 802 ASN A CA 1
ATOM 759 C C 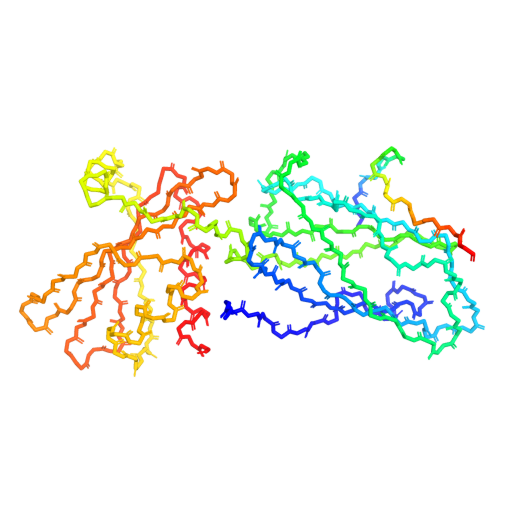. ASN A 1 125 ? -5.332 -15.394 -28.527 1.00 14.19 802 ASN A C 1
ATOM 760 O O . ASN A 1 125 ? -6.341 -15.038 -27.869 1.00 15.94 802 ASN A O 1
ATOM 765 N N . LEU A 1 126 ? -5.133 -15.093 -29.807 1.00 13.03 803 LEU A N 1
ATOM 766 C CA . LEU A 1 126 ? -6.074 -14.260 -30.576 1.00 12.75 803 LEU A CA 1
ATOM 767 C C . LEU A 1 126 ? -6.421 -14.955 -31.882 1.00 13.44 803 LEU A C 1
ATOM 768 O O . LEU A 1 126 ? -5.502 -15.226 -32.700 1.00 14.29 803 LEU A O 1
ATOM 773 N N . GLN A 1 127 ? -7.710 -15.310 -32.032 1.00 13.06 804 GLN A N 1
ATOM 774 C CA . GLN A 1 127 ? -8.207 -15.921 -33.277 1.00 13.74 804 GLN A CA 1
ATOM 775 C C . GLN A 1 127 ? -8.737 -14.809 -34.160 1.00 12.63 804 GLN A C 1
ATOM 776 O O . GLN A 1 127 ? -9.576 -13.986 -33.733 1.00 12.33 804 GLN A O 1
ATOM 782 N N . VAL A 1 128 ? -8.259 -14.801 -35.406 1.00 12.65 805 VAL A N 1
ATOM 783 C CA . VAL A 1 128 ? -8.591 -13.752 -36.368 1.00 11.84 805 VAL A CA 1
ATOM 784 C C . VAL A 1 128 ? -9.250 -14.363 -37.612 1.00 12.19 805 VAL A C 1
ATOM 785 O O . VAL A 1 128 ? -8.834 -15.435 -38.070 1.00 11.97 805 VAL A O 1
ATOM 789 N N . ALA A 1 129 ? -10.267 -13.678 -38.132 1.00 11.54 806 ALA A N 1
ATOM 790 C CA . ALA A 1 129 ? -10.913 -14.036 -39.416 1.00 11.50 806 ALA A CA 1
ATOM 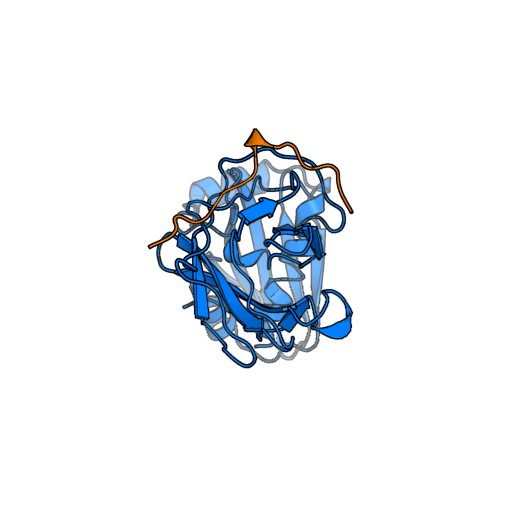791 C C . ALA A 1 129 ? -10.676 -12.874 -40.378 1.00 11.58 806 ALA A C 1
ATOM 792 O O . ALA A 1 129 ? -10.907 -11.687 -40.011 1.00 10.98 806 ALA A O 1
ATOM 794 N N . VAL A 1 130 ? -10.132 -13.195 -41.556 1.00 12.38 807 VAL A N 1
ATOM 795 C CA . VAL A 1 130 ? -9.959 -12.185 -42.626 1.00 12.47 807 VAL A CA 1
ATOM 796 C C . VAL A 1 130 ? -10.692 -12.716 -43.835 1.00 12.51 807 VAL A C 1
ATOM 797 O O . VAL A 1 130 ? -10.515 -13.868 -44.218 1.00 10.58 807 VAL A O 1
ATOM 801 N N . LYS A 1 131 ? -11.538 -11.883 -44.429 1.00 13.50 808 LYS A N 1
ATOM 802 C CA . LYS A 1 131 ? -12.138 -12.245 -45.692 1.00 14.83 808 LYS A CA 1
ATOM 803 C C . LYS A 1 131 ? -11.789 -11.312 -46.818 1.00 15.07 808 LYS A C 1
ATOM 804 O O . LYS A 1 131 ? -11.480 -10.145 -46.596 1.00 14.30 808 LYS A O 1
ATOM 810 N N . ASN A 1 132 ? -11.816 -11.857 -48.020 1.00 15.83 809 ASN A N 1
ATOM 811 C CA . ASN A 1 132 ? -11.803 -11.047 -49.223 1.00 15.95 809 ASN A CA 1
ATOM 812 C C . ASN A 1 132 ? -12.929 -11.540 -50.110 1.00 17.66 809 ASN A C 1
ATOM 813 O O . ASN A 1 132 ? -13.862 -12.215 -49.626 1.00 17.41 809 ASN A O 1
ATOM 818 N N . ASN A 1 133 ? -12.845 -11.232 -51.402 1.00 17.69 810 ASN A N 1
ATOM 819 C CA . ASN A 1 133 ? -13.879 -11.661 -52.325 1.00 19.23 810 ASN A CA 1
ATOM 820 C C . ASN A 1 133 ? -13.813 -13.157 -52.599 1.00 19.72 810 ASN A C 1
ATOM 821 O O . ASN A 1 133 ? -14.744 -13.720 -53.160 1.00 21.66 810 ASN A O 1
ATOM 826 N N . ILE A 1 134 ? -12.724 -13.805 -52.202 1.00 19.71 811 ILE A N 1
ATOM 827 C CA . ILE A 1 134 ? -12.534 -15.209 -52.514 1.00 19.92 811 ILE A CA 1
ATOM 828 C C . ILE A 1 134 ? -13.095 -16.127 -51.412 1.00 20.58 811 ILE A C 1
ATOM 829 O O . ILE A 1 134 ? -13.767 -17.099 -51.703 1.00 20.78 811 ILE A O 1
ATOM 834 N N . ASP A 1 135 ? -12.822 -15.815 -50.143 1.00 19.82 812 ASP A N 1
ATOM 835 C CA . ASP A 1 135 ? -13.219 -16.673 -49.038 1.00 18.67 812 ASP A CA 1
ATOM 836 C C . ASP A 1 135 ? -13.005 -15.930 -47.731 1.00 16.47 812 ASP A C 1
ATOM 837 O O . ASP A 1 135 ? -12.555 -14.798 -47.727 1.00 15.29 812 ASP A O 1
ATOM 842 N N . VAL A 1 136 ? -13.365 -16.613 -46.652 1.00 15.38 813 VAL A N 1
ATOM 843 C CA . VAL A 1 136 ? -13.056 -16.242 -45.268 1.00 13.64 813 VAL A CA 1
ATOM 844 C C . VAL A 1 136 ? -11.928 -17.172 -44.797 1.00 13.30 813 VAL A C 1
ATOM 845 O O . VAL A 1 136 ? -12.040 -18.418 -44.887 1.00 12.88 813 VAL A O 1
ATOM 849 N N . PHE A 1 137 ? -10.866 -16.572 -44.284 1.00 12.14 814 PHE A N 1
ATOM 850 C CA . PHE A 1 137 ? -9.733 -17.332 -43.798 1.00 11.73 814 PHE A CA 1
ATOM 851 C C . PHE A 1 137 ? -9.585 -17.044 -42.305 1.00 12.37 814 PHE A C 1
ATOM 852 O O . PHE A 1 137 ? -10.010 -15.963 -41.836 1.00 12.29 814 PHE A O 1
ATOM 860 N N . TYR A 1 138 ? -8.942 -17.985 -41.609 1.00 12.07 815 TYR A N 1
ATOM 861 C CA . TYR A 1 138 ? -8.815 -17.932 -40.119 1.00 12.33 815 TYR A CA 1
ATOM 862 C C . TYR A 1 138 ? -7.348 -18.184 -39.771 1.00 13.81 815 TYR A C 1
ATOM 863 O O . TYR A 1 138 ? -6.739 -19.126 -40.307 1.00 12.94 815 TYR A O 1
ATOM 872 N N . PHE A 1 139 ? -6.792 -17.411 -38.835 1.00 12.62 816 PHE A N 1
ATOM 873 C CA . PHE A 1 139 ? -5.503 -17.818 -38.257 1.00 12.14 816 PHE A CA 1
ATOM 874 C C . PHE A 1 139 ? -5.508 -17.439 -36.783 1.00 12.42 816 PHE A C 1
ATOM 875 O O . PHE A 1 139 ? -6.428 -16.743 -36.318 1.00 12.06 816 PHE A O 1
ATOM 883 N N . SER A 1 140 ? -4.472 -17.874 -36.082 1.00 12.28 817 SER A N 1
ATOM 884 C CA A SER A 1 140 ? -4.308 -17.461 -34.701 0.50 11.87 817 SER A CA 1
ATOM 885 C CA B SER A 1 140 ? -4.295 -17.505 -34.676 0.50 11.32 817 SER A CA 1
ATOM 886 C C . SER A 1 140 ? -2.913 -16.898 -34.501 1.00 13.83 817 SER A C 1
ATOM 887 O O . SER A 1 140 ? -1.940 -17.288 -35.191 1.00 13.38 817 SER A O 1
ATOM 892 N N . CYS A 1 141 ? -2.791 -16.008 -33.523 1.00 13.29 818 CYS A N 1
ATOM 893 C CA . CYS A 1 141 ? -1.478 -15.468 -33.137 1.00 14.92 818 CYS A CA 1
ATOM 894 C C . CYS A 1 141 ? -1.538 -15.086 -31.656 1.00 14.90 818 CYS A C 1
ATOM 895 O O . CYS A 1 141 ? -2.633 -14.839 -31.127 1.00 14.97 818 CYS A O 1
ATOM 898 N N . LEU A 1 142 ? -0.370 -15.061 -31.004 1.00 14.24 819 LEU A N 1
ATOM 899 C CA . LEU A 1 142 ? -0.284 -14.693 -29.604 1.00 14.89 819 LEU A CA 1
ATOM 900 C C . LEU A 1 142 ? -0.062 -13.211 -29.522 1.00 14.56 819 LEU A C 1
ATOM 901 O O . LEU A 1 142 ? 0.761 -12.651 -30.278 1.00 14.74 819 LEU A O 1
ATOM 906 N N . ILE A 1 143 ? -0.801 -12.549 -28.634 1.00 15.28 820 ILE A N 1
ATOM 907 C CA . ILE A 1 143 ? -0.529 -11.148 -28.378 1.00 16.45 820 ILE A CA 1
ATOM 908 C C . ILE A 1 143 ? 0.501 -11.072 -27.260 1.00 17.53 820 ILE A C 1
ATOM 909 O O . ILE A 1 143 ? 0.220 -11.553 -26.149 1.00 18.40 820 ILE A O 1
ATOM 914 N N . PRO A 1 144 ? 1.692 -10.499 -27.533 1.00 18.63 821 PRO A N 1
ATOM 915 C CA . PRO A 1 144 ? 2.720 -10.434 -26.478 1.00 18.49 821 PRO A CA 1
ATOM 916 C C . PRO A 1 144 ? 2.121 -9.649 -25.313 1.00 18.13 821 PRO A C 1
ATOM 917 O O . PRO A 1 144 ? 1.620 -8.545 -25.525 1.00 17.80 821 PRO A O 1
ATOM 921 N N . LEU A 1 145 ? 2.165 -10.204 -24.107 1.00 17.65 822 LEU A N 1
ATOM 922 C CA . LEU A 1 145 ? 1.453 -9.579 -23.005 1.00 17.39 822 LEU A CA 1
ATOM 923 C C . LEU A 1 145 ? 1.957 -8.162 -22.727 1.00 16.71 822 LEU A C 1
ATOM 924 O O . LEU A 1 145 ? 1.202 -7.288 -22.283 1.00 16.82 822 LEU A O 1
ATOM 929 N N . ASN A 1 146 ? 3.221 -7.902 -23.047 1.00 16.62 823 ASN A N 1
ATOM 930 C CA . ASN A 1 146 ? 3.743 -6.521 -22.924 1.00 17.77 823 ASN A CA 1
ATOM 931 C C . ASN A 1 146 ? 3.015 -5.451 -23.705 1.00 17.55 823 ASN A C 1
ATOM 932 O O . ASN A 1 146 ? 3.018 -4.307 -23.289 1.00 16.61 823 ASN A O 1
ATOM 937 N N . VAL A 1 147 ? 2.406 -5.771 -24.860 1.00 15.52 824 VAL A N 1
ATOM 938 C CA . VAL A 1 147 ? 1.707 -4.684 -25.581 1.00 16.02 824 VAL A CA 1
ATOM 939 C C . VAL A 1 147 ? 0.435 -4.225 -24.856 1.00 15.25 824 VAL A C 1
ATOM 940 O O . VAL A 1 147 ? -0.130 -3.161 -25.199 1.00 15.26 824 VAL A O 1
ATOM 944 N N . LEU A 1 148 ? 0.014 -5.035 -23.873 1.00 15.31 825 LEU A N 1
ATOM 945 C CA . LEU A 1 148 ? -1.126 -4.731 -22.979 1.00 15.49 825 LEU A CA 1
ATOM 946 C C . LEU A 1 148 ? -0.707 -4.125 -21.606 1.00 15.94 825 LEU A C 1
ATOM 947 O O . LEU A 1 148 ? -1.566 -3.960 -20.726 1.00 18.30 825 LEU A O 1
ATOM 952 N N . PHE A 1 149 ? 0.567 -3.761 -21.439 1.00 15.66 826 PHE A N 1
ATOM 953 C CA . PHE A 1 149 ? 1.014 -3.016 -20.236 1.00 15.50 826 PHE A CA 1
ATOM 954 C C . PHE A 1 149 ? 0.748 -1.522 -20.472 1.00 16.10 826 PHE A C 1
ATOM 955 O O . PHE A 1 149 ? 1.293 -0.931 -21.423 1.00 16.25 826 PHE A O 1
ATOM 963 N N . VAL A 1 150 ? -0.084 -0.910 -19.629 1.00 16.01 827 VAL A N 1
ATOM 964 C CA . VAL A 1 150 ? -0.455 0.498 -19.819 1.00 17.76 827 VAL A CA 1
ATOM 965 C C . VAL A 1 150 ? 0.644 1.485 -19.365 1.00 19.06 827 VAL A C 1
ATOM 966 O O . VAL A 1 150 ? 1.480 1.157 -18.523 1.00 18.17 827 VAL A O 1
ATOM 970 N N . GLU A 1 151 ? 0.628 2.702 -19.906 1.00 20.81 828 GLU A N 1
ATOM 971 C CA A GLU A 1 151 ? 1.625 3.708 -19.517 0.50 22.29 828 GLU A CA 1
ATOM 972 C CA B GLU A 1 151 ? 1.633 3.695 -19.518 0.50 22.05 828 GLU A CA 1
ATOM 973 C C . GLU A 1 151 ? 1.489 4.117 -18.037 1.00 22.64 828 GLU A C 1
ATOM 974 O O . GLU A 1 151 ? 2.487 4.363 -17.345 1.00 23.97 828 GLU A O 1
ATOM 985 N N . ASP A 1 152 ? 0.259 4.203 -17.544 1.00 22.37 829 ASP A N 1
ATOM 986 C CA . ASP A 1 152 ? 0.004 4.633 -16.158 1.00 23.55 829 ASP A CA 1
ATOM 987 C C . ASP A 1 152 ? 0.068 3.405 -15.250 1.00 22.80 829 ASP A C 1
ATOM 988 O O . ASP A 1 152 ? -0.928 3.008 -14.653 1.00 23.78 829 ASP A O 1
ATOM 993 N N . GLY A 1 153 ? 1.225 2.752 -15.199 1.00 21.89 830 GLY A N 1
ATOM 994 C CA . GLY A 1 153 ? 1.363 1.521 -14.433 1.00 20.50 830 GLY A CA 1
ATOM 995 C C . GLY A 1 153 ? 2.363 1.655 -13.314 1.00 20.03 830 GLY A C 1
ATOM 996 O O . GLY A 1 153 ? 2.861 0.651 -12.816 1.00 19.76 830 GLY A O 1
ATOM 997 N N . LYS A 1 154 ? 2.700 2.894 -12.955 1.00 19.88 831 LYS A N 1
ATOM 998 C CA . LYS A 1 154 ? 3.681 3.165 -11.899 1.00 20.94 831 LYS A CA 1
ATOM 999 C C . LYS A 1 154 ? 2.974 3.461 -10.569 1.00 20.02 831 LYS A C 1
ATOM 1000 O O . LYS A 1 154 ? 2.460 4.565 -10.367 1.00 20.23 831 LYS A O 1
ATOM 1006 N N . MET A 1 155 ? 2.988 2.501 -9.666 1.00 19.82 832 MET A N 1
ATOM 1007 C CA . MET A 1 155 ? 2.284 2.635 -8.403 1.00 20.02 832 MET A CA 1
ATOM 1008 C C . MET A 1 155 ? 3.100 3.476 -7.457 1.00 20.78 832 MET A C 1
ATOM 1009 O O . MET A 1 155 ? 4.309 3.251 -7.282 1.00 19.06 832 MET A O 1
ATOM 1014 N N . GLU A 1 156 ? 2.444 4.444 -6.825 1.00 22.58 833 GLU A N 1
ATOM 1015 C CA . GLU A 1 156 ? 3.096 5.190 -5.759 1.00 23.76 833 GLU A CA 1
ATOM 1016 C C . GLU A 1 156 ? 3.604 4.233 -4.664 1.00 22.87 833 GLU A C 1
ATOM 1017 O O . GLU A 1 156 ? 2.980 3.210 -4.389 1.00 21.45 833 GLU A O 1
ATOM 1023 N N . ARG A 1 157 ? 4.762 4.536 -4.069 1.00 22.89 834 ARG A N 1
ATOM 1024 C CA . ARG A 1 157 ? 5.396 3.655 -3.076 1.00 23.02 834 ARG A CA 1
ATOM 1025 C C . ARG A 1 157 ? 4.473 3.138 -1.968 1.00 22.12 834 ARG A C 1
ATOM 1026 O O . ARG A 1 157 ? 4.495 1.976 -1.596 1.00 22.04 834 ARG A O 1
ATOM 1034 N N . GLN A 1 158 ? 3.705 4.040 -1.381 1.00 22.39 835 GLN A N 1
ATOM 1035 C CA . GLN A 1 158 ? 2.866 3.668 -0.243 1.00 21.57 835 GLN A CA 1
ATOM 1036 C C . GLN A 1 158 ? 1.640 2.863 -0.658 1.00 20.01 835 GLN A C 1
ATOM 1037 O O . GLN A 1 158 ? 1.179 1.980 0.067 1.00 18.81 835 GLN A O 1
ATOM 1043 N N . VAL A 1 159 ? 1.115 3.151 -1.839 1.00 18.52 836 VAL A N 1
ATOM 1044 C CA . VAL A 1 159 ? 0.021 2.319 -2.395 1.00 18.18 836 VAL A CA 1
ATOM 1045 C C . VAL A 1 159 ? 0.559 0.911 -2.723 1.00 17.76 836 VAL A C 1
ATOM 1046 O O . VAL A 1 159 ? -0.126 -0.089 -2.525 1.00 17.11 836 VAL A O 1
ATOM 1050 N N . PHE A 1 160 ? 1.791 0.854 -3.222 1.00 17.29 837 PHE A N 1
ATOM 1051 C CA . PHE A 1 160 ? 2.450 -0.444 -3.502 1.00 18.35 837 PHE A CA 1
ATOM 1052 C C . PHE A 1 160 ? 2.507 -1.293 -2.233 1.00 18.67 837 PHE A C 1
ATOM 1053 O O . PHE A 1 160 ? 2.086 -2.449 -2.207 1.00 19.05 837 PHE A O 1
ATOM 1061 N N . LEU A 1 161 ? 3.002 -0.694 -1.153 1.00 20.72 838 LEU A N 1
ATOM 1062 C CA . LEU A 1 161 ? 3.071 -1.359 0.151 1.00 21.51 838 LEU A CA 1
ATOM 1063 C C . LEU A 1 161 ? 1.731 -1.901 0.610 1.00 20.52 838 LEU A C 1
ATOM 1064 O O . LEU A 1 161 ? 1.640 -3.053 1.016 1.00 20.82 838 LEU A O 1
ATOM 1069 N N . ALA A 1 162 ? 0.683 -1.073 0.574 1.00 19.77 839 ALA A N 1
ATOM 1070 C CA . ALA A 1 162 ? -0.664 -1.507 0.973 1.00 19.81 839 ALA A CA 1
ATOM 1071 C C . ALA A 1 162 ? -1.216 -2.632 0.065 1.00 19.97 839 ALA A C 1
ATOM 1072 O O . ALA A 1 162 ? -1.807 -3.622 0.541 1.00 20.32 839 ALA A O 1
ATOM 1074 N N . THR A 1 163 ? -0.982 -2.484 -1.242 1.00 19.73 840 THR A N 1
ATOM 1075 C CA . THR A 1 163 ? -1.418 -3.473 -2.234 1.00 20.06 840 THR A CA 1
ATOM 1076 C C . THR A 1 163 ? -0.686 -4.831 -2.065 1.00 21.53 840 THR A C 1
ATOM 1077 O O . THR A 1 163 ? -1.323 -5.905 -2.057 1.00 21.71 840 THR A O 1
ATOM 1081 N N . TRP A 1 164 ? 0.635 -4.786 -1.898 1.00 22.21 841 TRP A N 1
ATOM 1082 C CA . TRP A 1 164 ? 1.429 -6.017 -1.670 1.00 24.77 841 TRP A CA 1
ATOM 1083 C C . TRP A 1 164 ? 0.875 -6.783 -0.450 1.00 26.20 841 TRP A C 1
ATOM 1084 O O . TRP A 1 164 ? 0.552 -7.966 -0.537 1.00 25.49 841 TRP A O 1
ATOM 1095 N N . LYS A 1 165 ? 0.762 -6.082 0.682 1.00 27.69 842 LYS A N 1
ATOM 1096 C CA . LYS A 1 165 ? 0.207 -6.670 1.923 1.00 30.39 842 LYS A CA 1
ATOM 1097 C C . LYS A 1 165 ? -1.215 -7.212 1.762 1.00 29.79 842 LYS A C 1
ATOM 1098 O O . LYS A 1 165 ? -1.564 -8.241 2.344 1.00 30.18 842 LYS A O 1
ATOM 1104 N N . ASP A 1 166 ? -2.042 -6.531 0.973 1.00 29.71 843 ASP A N 1
ATOM 1105 C CA . ASP A 1 166 ? -3.434 -6.934 0.799 1.00 30.12 843 ASP A CA 1
ATOM 1106 C C . ASP A 1 166 ? -3.643 -8.172 -0.073 1.00 30.60 843 ASP A C 1
ATOM 1107 O O . ASP A 1 166 ? -4.652 -8.882 0.086 1.00 31.04 843 ASP A O 1
ATOM 1112 N N . ILE A 1 167 ? -2.735 -8.430 -1.016 1.00 31.16 844 ILE A N 1
ATOM 1113 C CA . ILE A 1 167 ? -2.917 -9.608 -1.882 1.00 31.69 844 ILE A CA 1
ATOM 1114 C C . ILE A 1 167 ? -2.618 -10.848 -1.040 1.00 33.29 844 ILE A C 1
ATOM 1115 O O . ILE A 1 167 ? -1.551 -10.932 -0.415 1.00 33.75 844 ILE A O 1
ATOM 1120 N N . PRO A 1 168 ? -3.585 -11.788 -0.982 1.00 35.05 845 PRO A N 1
ATOM 1121 C CA . PRO A 1 168 ? -3.377 -13.003 -0.181 1.00 36.15 845 PRO A CA 1
ATOM 1122 C C . PRO A 1 168 ? -2.051 -13.705 -0.541 1.00 37.40 845 PRO A C 1
ATOM 1123 O O . PRO A 1 168 ? -1.723 -13.860 -1.721 1.00 37.62 845 PRO A O 1
ATOM 1127 N N . ASN A 1 169 ? -1.302 -14.151 0.456 1.00 38.45 846 ASN A N 1
ATOM 1128 C CA . ASN A 1 169 ? -0.003 -14.743 0.153 1.00 39.46 846 ASN A CA 1
ATOM 1129 C C . ASN A 1 169 ? -0.042 -16.048 -0.634 1.00 39.43 846 ASN A C 1
ATOM 1130 O O . ASN A 1 169 ? 0.951 -16.416 -1.248 1.00 39.17 846 ASN A O 1
ATOM 1135 N N . GLU A 1 170 ? -1.170 -16.731 -0.636 1.00 20.00 847 GLU A N 1
ATOM 1136 C CA . GLU A 1 170 ? -1.279 -17.884 -1.480 1.00 20.00 847 GLU A CA 1
ATOM 1137 C C . GLU A 1 170 ? -1.255 -17.489 -2.944 1.00 20.00 847 GLU A C 1
ATOM 1138 O O . GLU A 1 170 ? -1.002 -18.299 -3.777 1.00 39.38 847 GLU A O 1
ATOM 1144 N N . ASN A 1 171 ? -1.539 -16.243 -3.255 1.00 37.08 848 ASN A N 1
ATOM 1145 C CA . ASN A 1 171 ? -1.462 -15.763 -4.636 1.00 35.63 848 ASN A CA 1
ATOM 1146 C 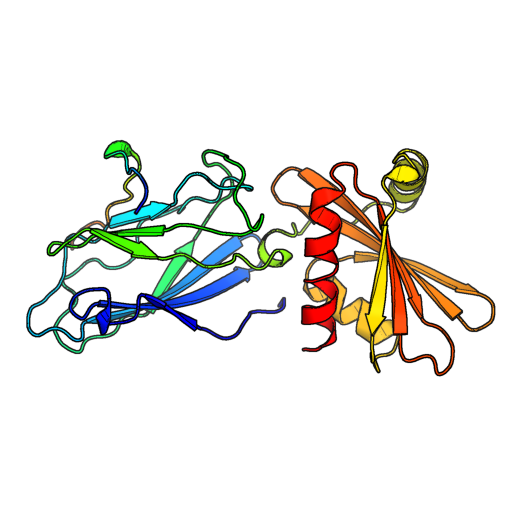C . ASN A 1 171 ? -0.041 -15.516 -5.111 1.00 34.31 848 ASN A C 1
ATOM 1147 O O . ASN A 1 171 ? 0.184 -15.389 -6.321 1.00 35.02 848 ASN A O 1
ATOM 1152 N N . GLU A 1 172 ? 0.906 -15.433 -4.177 1.00 31.79 849 GLU A N 1
ATOM 1153 C CA . GLU A 1 172 ? 2.283 -15.084 -4.528 1.00 29.93 849 GLU A CA 1
ATOM 1154 C C . GLU A 1 172 ? 2.981 -16.262 -5.189 1.00 28.98 849 GLU A C 1
ATOM 1155 O O . GLU A 1 172 ? 3.034 -17.350 -4.618 1.00 28.66 849 GLU A O 1
ATOM 1161 N N . LEU A 1 173 ? 3.507 -16.050 -6.391 1.00 27.12 850 LEU A N 1
ATOM 1162 C CA . LEU A 1 173 ? 4.171 -17.129 -7.109 1.00 26.33 850 LEU A CA 1
ATOM 1163 C C . LEU A 1 173 ? 5.588 -16.698 -7.454 1.00 26.49 850 LEU A C 1
ATOM 1164 O O . LEU A 1 173 ? 5.836 -15.549 -7.815 1.00 25.87 850 LEU A O 1
ATOM 1169 N N . GLN A 1 174 ? 6.512 -17.642 -7.365 1.00 26.58 851 GLN A N 1
ATOM 1170 C CA . GLN A 1 174 ? 7.925 -17.363 -7.530 1.00 27.05 851 GLN A CA 1
ATOM 1171 C C . GLN A 1 174 ? 8.455 -18.028 -8.809 1.00 26.51 851 GLN A C 1
ATOM 1172 O O . GLN A 1 174 ? 8.094 -19.167 -9.118 1.00 25.87 851 GLN A O 1
ATOM 1178 N N . PHE A 1 175 ? 9.286 -17.304 -9.558 1.00 25.50 852 PHE A N 1
ATOM 1179 C CA . PHE A 1 175 ? 9.888 -17.820 -10.808 1.00 25.70 852 PHE A CA 1
ATOM 1180 C C . PHE A 1 175 ? 11.366 -17.547 -10.777 1.00 26.77 852 PHE A C 1
ATOM 1181 O O . PHE A 1 175 ? 11.797 -16.568 -10.170 1.00 26.86 852 PHE A O 1
ATOM 1189 N N . GLN A 1 176 ? 12.149 -18.430 -11.404 1.00 27.61 853 GLN A N 1
ATOM 1190 C CA . GLN A 1 176 ? 13.557 -18.184 -11.637 1.00 29.14 853 GLN A CA 1
ATOM 1191 C C . GLN A 1 176 ? 13.717 -17.705 -13.075 1.00 29.24 853 GLN A C 1
ATOM 1192 O O . GLN A 1 176 ? 13.292 -18.397 -13.999 1.00 28.48 853 GLN A O 1
ATOM 1198 N N . ILE A 1 177 ? 14.281 -16.511 -13.257 1.00 29.79 854 ILE A N 1
ATOM 1199 C CA . ILE A 1 177 ? 14.794 -16.076 -14.563 1.00 31.01 854 ILE A CA 1
ATOM 1200 C C . ILE A 1 177 ? 16.230 -16.613 -14.657 1.00 32.49 854 ILE A C 1
ATOM 1201 O O . ILE A 1 177 ? 17.176 -16.044 -14.080 1.00 32.01 854 ILE A O 1
ATOM 1206 N N . LYS A 1 178 ? 16.370 -17.722 -15.372 1.00 34.21 855 LYS A N 1
ATOM 1207 C CA . LYS A 1 178 ? 17.591 -18.528 -15.357 1.00 35.84 855 LYS A CA 1
ATOM 1208 C C . LYS A 1 178 ? 18.621 -17.952 -16.309 1.00 36.62 855 LYS A C 1
ATOM 1209 O O . LYS A 1 178 ? 18.265 -17.343 -17.316 1.00 36.53 855 LYS A O 1
ATOM 1215 N N . GLU A 1 179 ? 19.895 -18.116 -15.961 1.00 37.69 856 GLU A N 1
ATOM 1216 C CA . GLU A 1 179 ? 21.013 -17.748 -16.832 1.00 38.87 856 GLU A CA 1
ATOM 1217 C C . GLU A 1 179 ? 20.944 -16.279 -17.325 1.00 38.39 856 GLU A C 1
ATOM 1218 O O . GLU A 1 179 ? 21.082 -15.990 -18.523 1.00 38.80 856 GLU A O 1
ATOM 1224 N N . CYS A 1 180 ? 20.719 -15.353 -16.396 1.00 37.92 857 CYS A N 1
ATOM 1225 C CA . CYS A 1 180 ? 20.626 -13.935 -16.738 1.00 37.48 857 CYS A CA 1
ATOM 1226 C C . CYS A 1 180 ? 21.899 -13.207 -16.324 1.00 36.97 857 CYS A C 1
ATOM 1227 O O . CYS A 1 180 ? 22.366 -13.362 -15.199 1.00 37.39 857 CYS A O 1
ATOM 1230 N N . HIS A 1 181 ? 22.463 -12.441 -17.255 1.00 36.36 858 HIS A N 1
ATOM 1231 C CA . HIS A 1 181 ? 23.791 -11.836 -17.068 1.00 35.79 858 HIS A CA 1
ATOM 1232 C C . HIS A 1 181 ? 23.781 -10.328 -17.164 1.00 34.90 858 HIS A C 1
ATOM 1233 O O . HIS A 1 181 ? 24.783 -9.709 -17.563 1.00 35.01 858 HIS A O 1
ATOM 1240 N N . LEU A 1 182 ? 22.645 -9.744 -16.781 1.00 33.15 859 LEU A N 1
ATOM 1241 C CA . LEU A 1 182 ? 22.447 -8.299 -16.829 1.00 31.57 859 LEU A CA 1
ATOM 1242 C C . LEU A 1 182 ? 22.569 -7.755 -15.423 1.00 30.94 859 LEU A C 1
ATOM 1243 O O . LEU A 1 182 ? 22.297 -8.474 -14.465 1.00 31.32 859 LEU A O 1
ATOM 1248 N N . ASN A 1 183 ? 22.937 -6.491 -15.268 1.00 29.97 860 ASN A N 1
ATOM 1249 C CA . ASN A 1 183 ? 22.943 -5.949 -13.919 1.00 29.20 860 ASN A CA 1
ATOM 1250 C C . ASN A 1 183 ? 21.604 -5.316 -13.592 1.00 28.65 860 ASN A C 1
ATOM 1251 O O . ASN A 1 183 ? 20.736 -5.181 -14.472 1.00 28.19 860 ASN A O 1
ATOM 1256 N N . ALA A 1 184 ? 21.436 -4.926 -12.330 1.00 27.20 861 ALA A N 1
ATOM 1257 C CA . ALA A 1 184 ? 20.178 -4.386 -11.862 1.00 25.55 861 ALA A CA 1
ATOM 1258 C C . ALA A 1 184 ? 19.755 -3.117 -12.610 1.00 25.38 861 ALA 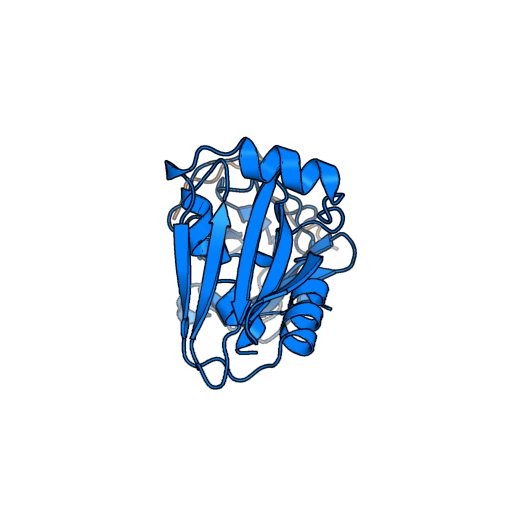A C 1
ATOM 1259 O O . ALA A 1 184 ? 18.591 -2.969 -12.907 1.00 24.60 861 ALA A O 1
ATOM 1261 N N . ASP A 1 185 ? 20.684 -2.220 -12.935 1.00 24.65 862 ASP A N 1
ATOM 1262 C CA . ASP A 1 185 ? 20.323 -0.986 -13.646 1.00 24.60 862 ASP A CA 1
ATOM 1263 C C . ASP A 1 185 ? 19.842 -1.285 -15.048 1.00 23.15 862 ASP A C 1
ATOM 1264 O O . ASP A 1 185 ? 18.971 -0.590 -15.551 1.00 21.62 862 ASP A O 1
ATOM 1269 N N . THR A 1 186 ? 20.476 -2.260 -15.703 1.00 22.15 863 THR A N 1
ATOM 1270 C CA . THR A 1 186 ? 20.069 -2.620 -17.068 1.00 21.79 863 THR A CA 1
ATOM 1271 C C . THR A 1 186 ? 18.699 -3.315 -17.012 1.00 20.73 863 THR A C 1
ATOM 1272 O O . THR A 1 186 ? 17.826 -3.048 -17.837 1.00 20.60 863 THR A O 1
ATOM 1276 N N . VAL A 1 187 ? 18.528 -4.189 -16.025 1.00 20.75 864 VAL A N 1
ATOM 1277 C CA . VAL A 1 187 ? 17.251 -4.866 -15.808 1.00 20.54 864 VAL A CA 1
ATOM 1278 C C . VAL A 1 187 ? 16.155 -3.789 -15.676 1.00 19.86 864 VAL A C 1
ATOM 1279 O O . VAL A 1 187 ? 15.162 -3.818 -16.388 1.00 17.91 864 VAL A O 1
ATOM 1283 N N . SER A 1 188 ? 16.400 -2.795 -14.823 1.00 20.93 865 SER A N 1
ATOM 1284 C CA . SER A 1 188 ? 15.404 -1.760 -14.553 1.00 20.92 865 SER A CA 1
ATOM 1285 C C . SER A 1 188 ? 15.090 -0.941 -15.766 1.00 20.83 865 SER A C 1
ATOM 1286 O O . SER A 1 188 ? 13.929 -0.635 -16.013 1.00 20.68 865 SER A O 1
ATOM 1289 N N . SER A 1 189 ? 16.123 -0.592 -16.535 1.00 20.85 866 SER A N 1
ATOM 1290 C CA . SER A 1 189 ? 15.970 0.273 -17.680 1.00 20.94 866 SER A CA 1
ATOM 1291 C C . SER A 1 189 ? 15.222 -0.462 -18.812 1.00 19.74 866 SER A C 1
ATOM 1292 O O . SER A 1 189 ? 14.345 0.111 -19.436 1.00 18.72 866 SER A O 1
ATOM 1295 N N . LYS A 1 190 ? 15.553 -1.727 -19.059 1.00 18.61 867 LYS A N 1
ATOM 1296 C CA . LYS A 1 190 ? 14.866 -2.507 -20.107 1.00 19.18 867 LYS A CA 1
ATOM 1297 C C . LYS A 1 190 ? 13.378 -2.667 -19.763 1.00 18.44 867 LYS A C 1
ATOM 1298 O O . LYS A 1 190 ? 12.514 -2.433 -20.597 1.00 18.29 867 LYS A O 1
ATOM 1304 N N . LEU A 1 191 ? 13.095 -2.985 -18.496 1.00 18.58 868 LEU A N 1
ATOM 1305 C CA . LEU A 1 191 ? 11.733 -3.189 -18.043 1.00 18.09 868 LEU A CA 1
ATOM 1306 C C . LEU A 1 191 ? 10.948 -1.907 -18.116 1.00 17.91 868 LEU A C 1
ATOM 1307 O O . LEU A 1 191 ? 9.792 -1.918 -18.540 1.00 17.50 868 LEU A O 1
ATOM 1312 N N . GLN A 1 192 ? 11.567 -0.781 -17.764 1.00 18.86 869 GLN A N 1
ATOM 1313 C CA . GLN A 1 192 ? 10.835 0.494 -17.789 1.00 19.59 869 GLN A CA 1
ATOM 1314 C C . GLN A 1 192 ? 10.443 0.902 -19.214 1.00 19.53 869 GLN A C 1
ATOM 1315 O O . GLN A 1 192 ? 9.389 1.522 -19.432 1.00 18.84 869 GLN A O 1
ATOM 1321 N N . ASN A 1 193 ? 11.284 0.528 -20.172 1.00 19.42 870 ASN A N 1
ATOM 1322 C CA . ASN A 1 193 ? 10.991 0.763 -21.601 1.00 20.30 870 ASN A CA 1
ATOM 1323 C C . ASN A 1 193 ? 9.716 0.030 -22.062 1.00 19.52 870 ASN A C 1
ATOM 1324 O O . ASN A 1 193 ? 9.091 0.378 -23.069 1.00 19.68 870 ASN A O 1
ATOM 1329 N N . ASN A 1 194 ? 9.330 -0.976 -21.287 1.00 17.59 871 ASN A N 1
ATOM 1330 C CA . ASN A 1 194 ? 8.146 -1.787 -21.532 1.00 16.79 871 ASN A CA 1
ATOM 1331 C C . ASN A 1 194 ? 7.010 -1.573 -20.513 1.00 17.04 871 ASN A C 1
ATOM 1332 O O . ASN A 1 194 ? 6.119 -2.439 -20.342 1.00 16.70 871 ASN A O 1
ATOM 1337 N N . ASN A 1 195 ? 7.030 -0.420 -19.856 1.00 16.54 872 ASN A N 1
ATOM 1338 C CA . ASN A 1 195 ? 6.015 -0.057 -18.863 1.00 17.54 872 ASN A CA 1
ATOM 1339 C C . ASN A 1 195 ? 5.945 -0.969 -17.656 1.00 16.52 872 ASN A C 1
ATOM 1340 O O . ASN A 1 195 ? 4.872 -1.127 -17.035 1.00 17.66 872 ASN A O 1
ATOM 1345 N N . VAL A 1 196 ? 7.089 -1.540 -17.307 1.00 15.51 873 VAL A N 1
ATOM 1346 C CA . VAL A 1 196 ? 7.262 -2.259 -16.035 1.00 15.46 873 VAL A CA 1
ATOM 1347 C C . VAL A 1 196 ? 8.165 -1.370 -15.194 1.00 16.38 873 VAL A C 1
ATOM 1348 O O . VAL A 1 196 ? 9.371 -1.283 -15.475 1.00 16.36 873 VAL A O 1
ATOM 1352 N N . TYR A 1 197 ? 7.576 -0.733 -14.172 1.00 16.41 874 TYR A N 1
ATOM 1353 C CA . TYR A 1 197 ? 8.237 0.376 -13.419 1.00 17.19 874 TYR A CA 1
ATOM 1354 C C . TYR A 1 197 ? 8.906 -0.070 -12.133 1.00 17.72 874 TYR A C 1
ATOM 1355 O O . TYR A 1 197 ? 8.295 -0.798 -11.331 1.00 17.33 874 TYR A O 1
ATOM 1364 N N . THR A 1 198 ? 10.151 0.367 -11.923 1.00 17.70 875 THR A N 1
ATOM 1365 C CA . THR A 1 198 ? 10.844 0.110 -10.658 1.00 18.62 875 THR A CA 1
ATOM 1366 C C . THR A 1 198 ? 10.520 1.248 -9.677 1.00 18.98 875 THR A C 1
ATOM 1367 O O . THR A 1 198 ? 10.916 2.376 -9.892 1.00 18.65 875 THR A O 1
ATOM 1371 N N . ILE A 1 199 ? 9.809 0.876 -8.622 1.00 19.09 876 ILE A N 1
ATOM 1372 C CA . ILE A 1 199 ? 9.172 1.751 -7.630 1.00 21.01 876 ILE A CA 1
ATOM 1373 C C . ILE A 1 199 ? 10.111 1.968 -6.443 1.00 20.05 876 ILE A C 1
ATOM 1374 O O . ILE A 1 199 ? 10.020 2.984 -5.750 1.00 20.46 876 ILE A O 1
ATOM 1379 N N . ALA A 1 200 ? 10.970 0.982 -6.171 1.00 19.35 877 ALA A N 1
ATOM 1380 C CA . ALA A 1 200 ? 11.884 1.055 -5.046 1.00 19.01 877 ALA A CA 1
ATOM 1381 C C . ALA A 1 200 ? 13.037 0.079 -5.271 1.00 19.10 877 ALA A C 1
ATOM 1382 O O . ALA A 1 200 ? 12.869 -0.946 -5.942 1.00 17.36 877 ALA A O 1
ATOM 1384 N N . LYS A 1 201 ? 14.178 0.391 -4.657 1.00 18.39 878 LYS A N 1
ATOM 1385 C CA . LYS A 1 201 ? 15.374 -0.411 -4.758 1.00 20.53 878 LYS A CA 1
ATOM 1386 C C . LYS A 1 201 ? 16.069 -0.484 -3.386 1.00 22.69 878 LYS A C 1
ATOM 1387 O O . LYS A 1 201 ? 16.172 0.526 -2.707 1.00 21.73 878 LYS A O 1
ATOM 1393 N N . ARG A 1 202 ? 16.576 -1.665 -3.035 1.00 25.07 879 ARG A N 1
ATOM 1394 C CA . ARG A 1 202 ? 17.409 -1.858 -1.843 1.00 28.82 879 ARG A CA 1
ATOM 1395 C C . ARG A 1 202 ? 18.515 -2.887 -2.102 1.00 30.81 879 ARG A C 1
ATOM 1396 O O . ARG A 1 202 ? 18.300 -3.849 -2.863 1.00 30.56 879 ARG A O 1
ATOM 1404 N N . ASN A 1 203 ? 19.694 -2.680 -1.501 1.00 32.41 880 ASN A N 1
ATOM 1405 C CA . ASN A 1 203 ? 20.726 -3.711 -1.494 1.00 35.30 880 ASN A CA 1
ATOM 1406 C C . ASN A 1 203 ? 20.761 -4.384 -0.131 1.00 36.80 880 ASN A C 1
ATOM 1407 O O . ASN A 1 203 ? 20.985 -3.720 0.883 1.00 36.64 880 ASN A O 1
ATOM 1412 N N . VAL A 1 204 ? 20.509 -5.693 -0.115 1.00 37.80 881 VAL A N 1
ATOM 1413 C CA . VAL A 1 204 ? 20.471 -6.469 1.124 1.00 39.49 881 VAL A CA 1
ATOM 1414 C C . VAL A 1 204 ? 21.464 -7.616 1.037 1.00 40.62 881 VAL A C 1
ATOM 1415 O O . VAL A 1 204 ? 21.277 -8.560 0.252 1.00 40.43 881 VAL A O 1
ATOM 1419 N N . GLU A 1 205 ? 22.520 -7.525 1.847 1.00 42.14 882 GLU A N 1
ATOM 1420 C CA . GLU A 1 205 ? 23.538 -8.571 1.917 1.00 42.97 882 GLU A CA 1
ATOM 1421 C C . GLU A 1 205 ? 24.126 -8.827 0.536 1.00 42.58 882 GLU A C 1
ATOM 1422 O O . GLU A 1 205 ? 24.236 -9.975 0.081 1.00 42.97 882 GLU A O 1
ATOM 1428 N N . GLY A 1 206 ? 24.486 -7.734 -0.133 1.00 41.92 883 GLY A N 1
ATOM 1429 C CA . GLY A 1 206 ? 25.062 -7.790 -1.469 1.00 40.84 883 GLY A CA 1
ATOM 1430 C C . GLY A 1 206 ? 24.084 -8.240 -2.539 1.00 40.07 883 GLY A C 1
ATOM 1431 O O . GLY A 1 206 ? 24.483 -8.411 -3.696 1.00 40.73 883 GLY A O 1
ATOM 1432 N N . GLN A 1 207 ? 22.812 -8.430 -2.162 1.00 38.46 884 GLN A N 1
ATOM 1433 C CA . GLN A 1 207 ? 21.749 -8.778 -3.125 1.00 36.64 884 GLN A CA 1
ATOM 1434 C C . GLN A 1 207 ? 20.832 -7.594 -3.425 1.00 35.18 884 GLN A C 1
ATOM 1435 O O . GLN A 1 207 ? 20.243 -7.015 -2.516 1.00 33.95 884 GLN A O 1
ATOM 1441 N N . ASP A 1 208 ? 20.703 -7.265 -4.708 1.00 33.60 885 ASP A N 1
ATOM 1442 C CA . ASP A 1 208 ? 19.817 -6.173 -5.137 1.00 32.50 885 ASP A CA 1
ATOM 1443 C C . ASP A 1 208 ? 18.345 -6.619 -5.119 1.00 30.62 885 ASP A C 1
ATOM 1444 O O . ASP A 1 208 ? 18.017 -7.698 -5.608 1.00 29.28 885 ASP A O 1
ATOM 1449 N N . MET A 1 209 ? 17.486 -5.800 -4.513 1.00 28.71 886 MET A N 1
ATOM 1450 C CA . MET A 1 209 ? 16.046 -6.048 -4.459 1.00 28.04 886 MET A CA 1
ATOM 1451 C C . MET A 1 209 ? 15.344 -4.919 -5.180 1.00 26.77 886 MET A C 1
ATOM 1452 O O . MET A 1 209 ? 15.501 -3.775 -4.794 1.00 27.49 886 MET A O 1
ATOM 1457 N N . LEU A 1 210 ? 14.595 -5.241 -6.233 1.00 24.66 887 LEU A N 1
ATOM 1458 C CA . LEU A 1 210 ? 13.842 -4.244 -7.012 1.00 23.06 887 LEU A CA 1
ATOM 1459 C C . LEU A 1 210 ? 12.357 -4.529 -6.827 1.00 22.20 887 LEU A C 1
ATOM 1460 O O . LEU A 1 210 ? 11.929 -5.689 -6.897 1.00 21.34 887 LEU A O 1
ATOM 1465 N N . TYR A 1 211 ? 11.591 -3.478 -6.560 1.00 20.28 888 TYR A N 1
ATOM 1466 C CA . TYR A 1 211 ? 10.152 -3.573 -6.395 1.00 19.62 888 TYR A CA 1
ATOM 1467 C C . TYR A 1 211 ? 9.548 -2.898 -7.596 1.00 18.46 888 TYR A C 1
ATOM 1468 O O . TYR A 1 211 ? 9.900 -1.780 -7.938 1.00 17.06 888 TYR A O 1
ATOM 1477 N N . GLN A 1 212 ? 8.648 -3.617 -8.254 1.00 17.31 889 GLN A N 1
ATOM 1478 C CA . GLN A 1 212 ? 8.142 -3.186 -9.532 1.00 16.70 889 GLN A CA 1
ATOM 1479 C C . GLN A 1 212 ? 6.643 -3.345 -9.636 1.00 15.35 889 GLN A C 1
ATOM 1480 O O . GLN A 1 212 ? 6.049 -4.192 -8.971 1.00 15.37 889 GLN A O 1
ATOM 1486 N N . SER A 1 213 ? 6.063 -2.543 -10.512 1.00 15.07 890 SER A N 1
ATOM 1487 C CA . SER A 1 213 ? 4.634 -2.576 -10.788 1.00 15.42 890 SER A CA 1
ATOM 1488 C C . SER A 1 213 ? 4.339 -2.442 -12.263 1.00 14.47 890 SER A C 1
ATOM 1489 O O . SER A 1 213 ? 5.114 -1.813 -13.015 1.00 14.32 890 SER A O 1
ATOM 1492 N N . LEU A 1 214 ? 3.211 -3.045 -12.653 1.00 14.06 891 LEU A N 1
ATOM 1493 C CA . LEU A 1 214 ? 2.642 -2.842 -13.986 1.00 14.04 891 LEU A CA 1
ATOM 1494 C C . LEU A 1 214 ? 1.146 -3.048 -13.937 1.00 13.56 891 LEU A C 1
ATOM 1495 O O . LEU A 1 214 ? 0.629 -3.742 -13.040 1.00 13.64 891 LEU A O 1
ATOM 1500 N N . LYS A 1 215 ? 0.438 -2.494 -14.914 1.00 13.72 892 LYS A N 1
ATOM 1501 C CA . LYS A 1 215 ? -1.001 -2.640 -14.929 1.00 15.04 892 LYS A CA 1
ATOM 1502 C C . LYS A 1 215 ? -1.385 -3.002 -16.356 1.00 14.61 892 LYS A C 1
ATOM 1503 O O . LYS A 1 215 ? -0.839 -2.443 -17.310 1.00 13.72 892 LYS A O 1
ATOM 1509 N N . LEU A 1 216 ? -2.329 -3.923 -16.476 1.00 13.79 893 LEU A N 1
ATOM 1510 C CA . LEU A 1 216 ? -2.823 -4.319 -17.786 1.00 14.03 893 LEU A CA 1
ATOM 1511 C C . LEU A 1 216 ? -3.975 -3.429 -18.272 1.00 15.28 893 LEU A C 1
ATOM 1512 O O . LEU A 1 216 ? -4.603 -2.667 -17.489 1.00 16.20 893 LEU A O 1
ATOM 1517 N N . THR A 1 217 ? -4.316 -3.591 -19.551 1.00 14.92 894 THR A N 1
ATOM 1518 C CA . THR A 1 217 ? -5.427 -2.821 -20.156 1.00 16.17 894 THR A CA 1
ATOM 1519 C C . THR A 1 217 ? -6.789 -3.099 -19.511 1.00 16.15 894 THR A C 1
ATOM 1520 O O . THR A 1 217 ? -7.691 -2.277 -19.627 1.00 17.74 894 THR A O 1
ATOM 1524 N N . ASN A 1 218 ? -6.947 -4.259 -18.872 1.00 16.46 895 ASN A N 1
ATOM 1525 C CA . ASN A 1 218 ? -8.233 -4.633 -18.222 1.00 17.57 895 ASN A CA 1
ATOM 1526 C C . ASN A 1 218 ? -8.313 -4.201 -16.731 1.00 18.48 895 ASN A C 1
ATOM 1527 O O . ASN A 1 218 ? -9.261 -4.578 -16.008 1.00 18.61 895 ASN A O 1
ATOM 1532 N N . GLY A 1 219 ? -7.303 -3.455 -16.275 1.00 17.38 896 GLY A N 1
ATOM 1533 C CA . GLY A 1 219 ? -7.273 -2.954 -14.891 1.00 18.22 896 GLY A CA 1
ATOM 1534 C C . GLY A 1 219 ? -6.536 -3.810 -13.873 1.00 18.60 896 GLY A C 1
ATOM 1535 O O . GLY A 1 219 ? -6.380 -3.386 -12.711 1.00 19.62 896 GLY A O 1
ATOM 1536 N N . ILE A 1 220 ? -6.059 -4.986 -14.290 1.00 17.18 897 ILE A N 1
ATOM 1537 C CA . ILE A 1 220 ? -5.316 -5.883 -13.383 1.00 16.55 897 ILE A CA 1
ATOM 1538 C C . ILE A 1 220 ? -3.921 -5.307 -13.031 1.00 15.65 897 ILE A C 1
ATOM 1539 O O . ILE A 1 220 ? -3.145 -4.960 -13.929 1.00 13.68 897 ILE A O 1
ATOM 1544 N N . TRP A 1 221 ? -3.607 -5.236 -11.720 1.00 15.43 898 TRP A N 1
ATOM 1545 C CA . TRP A 1 221 ? -2.284 -4.795 -11.244 1.00 14.97 898 TRP A CA 1
ATOM 1546 C C . TRP A 1 221 ? -1.415 -6.015 -10.940 1.00 15.35 898 TRP A C 1
ATOM 1547 O O . TRP A 1 221 ? -1.878 -6.960 -10.284 1.00 15.44 898 TRP A O 1
ATOM 1558 N N . ILE A 1 222 ? -0.153 -5.987 -11.371 1.00 15.10 899 ILE A N 1
ATOM 1559 C CA . ILE A 1 222 ? 0.783 -7.047 -11.004 1.00 15.03 899 ILE A CA 1
ATOM 1560 C C . ILE A 1 222 ? 1.955 -6.374 -10.282 1.00 15.04 899 ILE A C 1
ATOM 1561 O O . ILE A 1 222 ? 2.512 -5.389 -10.777 1.00 14.48 899 ILE A O 1
ATOM 1566 N N . LEU A 1 223 ? 2.322 -6.921 -9.136 1.00 15.29 900 LEU A N 1
ATOM 1567 C CA . LEU A 1 223 ? 3.432 -6.351 -8.348 1.00 15.45 900 LEU A CA 1
ATOM 1568 C C . LEU A 1 223 ? 4.513 -7.397 -8.335 1.00 14.84 900 LEU A C 1
ATOM 1569 O O . LEU A 1 223 ? 4.213 -8.594 -8.306 1.00 16.42 900 LEU A O 1
ATOM 1574 N N . ALA A 1 224 ? 5.757 -6.928 -8.351 1.00 15.15 901 ALA A N 1
ATOM 1575 C CA . ALA A 1 224 ? 6.912 -7.790 -8.393 1.00 15.67 901 ALA A CA 1
ATOM 1576 C C . ALA A 1 224 ? 7.999 -7.430 -7.370 1.00 16.87 901 ALA A C 1
ATOM 1577 O O . ALA A 1 224 ? 8.231 -6.245 -7.070 1.00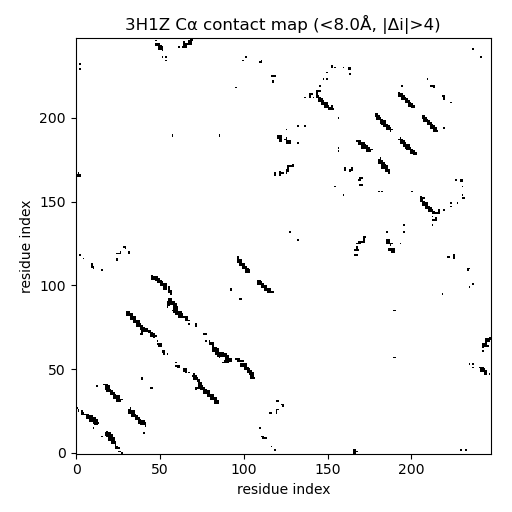 17.03 901 ALA A O 1
ATOM 1579 N N . GLU A 1 225 ? 8.659 -8.473 -6.871 1.00 18.60 902 GLU A N 1
ATOM 1580 C CA . GLU A 1 225 ? 9.962 -8.325 -6.245 1.00 19.99 902 GLU A CA 1
ATOM 1581 C C . GLU A 1 225 ? 10.964 -9.161 -7.052 1.00 19.83 902 GLU A C 1
ATOM 1582 O O . GLU A 1 225 ? 10.796 -10.372 -7.209 1.00 18.66 902 GLU A O 1
ATOM 1588 N N . LEU A 1 226 ? 11.983 -8.494 -7.545 1.00 20.19 903 LEU A N 1
ATOM 1589 C CA . LEU A 1 226 ? 13.063 -9.157 -8.252 1.00 23.28 903 LEU A CA 1
ATOM 1590 C C . LEU A 1 226 ? 14.346 -9.102 -7.428 1.00 24.68 903 LEU A C 1
ATOM 1591 O O . LEU A 1 226 ? 14.804 -8.024 -7.049 1.00 24.79 903 LEU A O 1
ATOM 1596 N N . ARG A 1 227 ? 14.923 -10.271 -7.192 1.00 27.00 904 ARG A N 1
ATOM 1597 C CA . ARG A 1 227 ? 16.122 -10.375 -6.387 1.00 30.22 904 ARG A CA 1
ATOM 1598 C C . ARG A 1 227 ? 17.279 -10.803 -7.270 1.00 31.62 904 ARG A C 1
ATOM 1599 O O . ARG A 1 227 ? 17.201 -11.835 -7.933 1.00 30.68 904 ARG A O 1
ATOM 1607 N N . ILE A 1 228 ? 18.333 -9.987 -7.271 1.00 34.44 905 ILE A N 1
ATOM 1608 C CA . ILE A 1 228 ? 19.553 -10.231 -8.038 1.00 37.54 905 ILE A CA 1
ATOM 1609 C C . ILE A 1 228 ? 20.705 -10.461 -7.054 1.00 40.29 905 ILE A C 1
ATOM 1610 O O . ILE A 1 228 ? 21.108 -9.557 -6.319 1.00 40.26 905 ILE A O 1
ATOM 1615 N N . GLN A 1 229 ? 21.234 -11.679 -7.070 1.00 43.13 906 GLN A N 1
ATOM 1616 C CA . GLN A 1 229 ? 22.198 -12.144 -6.069 1.00 46.50 906 GLN A CA 1
ATOM 1617 C C . GLN A 1 229 ? 23.633 -12.278 -6.632 1.00 47.93 906 GLN A C 1
ATOM 1618 O O . GLN A 1 229 ? 23.803 -12.501 -7.840 1.00 48.41 906 GLN A O 1
ATOM 1624 N N . PRO A 1 230 ? 24.667 -12.064 -5.781 1.00 49.28 907 PRO A N 1
ATOM 1625 C CA . PRO A 1 230 ? 26.092 -12.151 -6.207 1.00 50.05 907 PRO A CA 1
ATOM 1626 C C . PRO A 1 230 ? 26.451 -13.378 -7.049 1.00 50.39 907 PRO A C 1
ATOM 1627 O O . PRO A 1 230 ? 26.161 -14.516 -6.645 1.00 50.19 907 PRO A O 1
ATOM 1631 N N . GLY A 1 231 ? 27.068 -13.126 -8.209 1.00 50.87 908 GLY A N 1
ATOM 1632 C CA . GLY A 1 231 ? 27.538 -14.181 -9.123 1.00 51.07 908 GLY A CA 1
ATOM 1633 C C . GLY A 1 231 ? 26.561 -15.333 -9.333 1.00 51.28 908 GLY A C 1
ATOM 1634 O O . GLY A 1 231 ? 26.967 -16.455 -9.683 1.00 51.60 908 GLY A O 1
ATOM 1635 N N . ASN A 1 232 ? 25.274 -15.058 -9.109 1.00 50.56 909 ASN A N 1
ATOM 1636 C CA . ASN A 1 232 ? 24.223 -16.057 -9.247 1.00 49.79 909 ASN A CA 1
ATOM 1637 C C . ASN A 1 232 ? 23.468 -15.777 -10.552 1.00 48.82 909 ASN A C 1
ATOM 1638 O O . ASN A 1 232 ? 22.991 -14.651 -10.773 1.00 48.79 909 ASN A O 1
ATOM 1643 N N . PRO A 1 233 ? 23.372 -16.796 -11.432 1.00 47.75 910 PRO A N 1
ATOM 1644 C CA . PRO A 1 233 ? 22.928 -16.503 -12.793 1.00 46.48 910 PRO A CA 1
ATOM 1645 C C . PRO A 1 233 ? 21.405 -16.584 -12.892 1.00 44.71 910 PRO A C 1
ATOM 1646 O O . PRO A 1 233 ? 20.837 -16.394 -13.968 1.00 44.97 910 PRO A O 1
ATOM 1650 N N . ASN A 1 234 ? 20.761 -16.875 -11.769 1.00 41.96 911 ASN A N 1
ATOM 1651 C CA . ASN A 1 234 ? 19.324 -16.993 -11.720 1.00 39.49 911 ASN A CA 1
ATOM 1652 C C . ASN A 1 234 ? 18.754 -15.884 -10.860 1.00 37.26 911 ASN A C 1
ATOM 1653 O O . ASN A 1 234 ? 19.058 -15.808 -9.675 1.00 37.24 911 ASN A O 1
ATOM 1658 N N . TYR A 1 235 ? 17.942 -15.016 -11.448 1.00 34.39 912 TYR A N 1
ATOM 1659 C CA . TYR A 1 235 ? 17.220 -14.021 -10.640 1.00 31.38 912 TYR A CA 1
ATOM 1660 C C . TYR A 1 235 ? 15.956 -14.664 -10.120 1.00 29.13 912 TYR A C 1
ATOM 1661 O O . TYR A 1 235 ? 15.388 -15.499 -10.806 1.00 27.57 912 TYR A O 1
ATOM 1670 N N . THR A 1 236 ? 15.532 -14.286 -8.914 1.00 26.03 913 THR A N 1
ATOM 1671 C CA . THR A 1 236 ? 14.263 -14.783 -8.360 1.00 24.74 913 THR A CA 1
ATOM 1672 C C . THR A 1 236 ? 13.203 -13.685 -8.492 1.00 23.12 913 THR A C 1
ATOM 1673 O O . THR A 1 236 ? 13.371 -12.569 -7.979 1.00 22.54 913 THR A O 1
ATOM 1677 N N . LEU A 1 237 ? 12.130 -14.014 -9.200 1.00 20.86 914 LEU A N 1
ATOM 1678 C CA . LEU A 1 237 ? 11.048 -13.074 -9.470 1.00 19.19 914 LEU A CA 1
ATOM 1679 C C . LEU A 1 237 ? 9.818 -13.514 -8.679 1.00 19.08 914 LEU A C 1
ATOM 1680 O O . LEU A 1 237 ? 9.328 -14.659 -8.854 1.00 17.64 914 LEU A O 1
ATOM 1685 N N . SER A 1 238 ? 9.354 -12.662 -7.758 1.00 17.28 915 SER A N 1
ATOM 1686 C CA . SER A 1 238 ? 8.179 -13.023 -6.950 1.00 17.30 915 SER A CA 1
ATOM 1687 C C . SER A 1 238 ? 7.050 -12.126 -7.419 1.00 16.75 915 SER A C 1
ATOM 1688 O O . SER A 1 238 ? 7.208 -10.915 -7.400 1.00 15.31 915 SER A O 1
ATOM 1691 N N . LEU A 1 239 ? 5.944 -12.727 -7.856 1.00 16.16 916 LEU A N 1
ATOM 1692 C CA . LEU A 1 239 ? 4.803 -11.979 -8.402 1.00 16.59 916 LEU A CA 1
ATOM 1693 C C . LEU A 1 239 ? 3.575 -12.124 -7.517 1.00 17.58 916 LEU A C 1
ATOM 1694 O O . LEU A 1 239 ? 3.245 -13.227 -7.063 1.00 18.11 916 LEU A O 1
ATOM 1699 N N . LYS A 1 240 ? 2.895 -11.005 -7.285 1.00 17.25 917 LYS A N 1
ATOM 1700 C CA . LYS A 1 240 ? 1.630 -11.008 -6.585 1.00 18.47 917 LYS A CA 1
ATOM 1701 C C . LYS A 1 240 ? 0.591 -10.301 -7.446 1.00 18.35 917 LYS A C 1
ATOM 1702 O O . LYS A 1 240 ? 0.804 -9.198 -7.926 1.00 17.43 917 LYS A O 1
ATOM 1708 N N . CYS A 1 241 ? -0.519 -10.994 -7.655 1.00 19.51 918 CYS A N 1
ATOM 1709 C CA . CYS A 1 241 ? -1.597 -10.537 -8.500 1.00 19.97 918 CYS A CA 1
ATOM 1710 C C . CYS A 1 241 ? -2.871 -11.176 -7.957 1.00 21.10 918 CYS A C 1
ATOM 1711 O O . CYS A 1 241 ? -2.863 -12.388 -7.622 1.00 20.15 918 CYS A O 1
ATOM 1714 N N . ARG A 1 242 ? -3.950 -10.386 -7.911 1.00 21.89 919 ARG A N 1
ATOM 1715 C CA . ARG A 1 242 ? -5.285 -10.895 -7.568 1.00 24.34 919 ARG A CA 1
ATOM 1716 C C . ARG A 1 242 ? -5.856 -11.905 -8.576 1.00 24.67 919 ARG A C 1
ATOM 1717 O O . ARG A 1 242 ? -6.746 -12.701 -8.218 1.00 25.23 919 ARG A O 1
ATOM 1725 N N . ALA A 1 243 ? -5.326 -11.894 -9.808 1.00 24.40 920 ALA A N 1
ATOM 1726 C CA . ALA A 1 243 ? -5.601 -12.925 -10.811 1.00 25.23 920 ALA A CA 1
ATOM 1727 C C . ALA A 1 243 ? -4.308 -13.719 -11.092 1.00 25.37 920 ALA A C 1
ATOM 1728 O O . ALA A 1 243 ? -3.645 -13.486 -12.099 1.00 26.29 920 ALA A O 1
ATOM 1730 N N . PRO A 1 244 ? -3.927 -14.624 -10.183 1.00 26.12 921 PRO A N 1
ATOM 1731 C CA . PRO A 1 244 ? -2.633 -15.316 -10.272 1.00 26.21 921 PRO A CA 1
ATOM 1732 C C . PRO A 1 244 ? -2.385 -16.168 -11.530 1.00 26.03 921 PRO A C 1
AT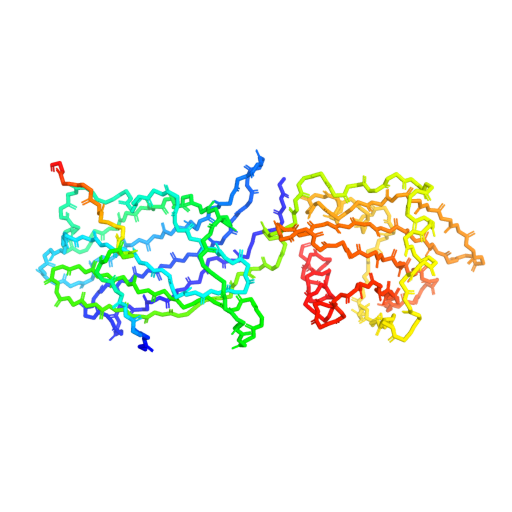OM 1733 O O . PRO A 1 244 ? -1.227 -16.554 -11.771 1.00 25.63 921 PRO A O 1
ATOM 1737 N N . GLU A 1 245 ? -3.445 -16.502 -12.274 1.00 24.91 922 GLU A N 1
ATOM 1738 C CA . GLU A 1 245 ? -3.313 -17.204 -13.562 1.00 25.00 922 GLU A CA 1
ATOM 1739 C C . GLU A 1 245 ? -2.504 -16.373 -14.592 1.00 23.35 922 GLU A C 1
ATOM 1740 O O . GLU A 1 245 ? -1.900 -16.913 -15.535 1.00 22.57 922 GLU A O 1
ATOM 1746 N N . VAL A 1 246 ? -2.478 -15.060 -14.392 1.00 21.70 923 VAL A N 1
ATOM 1747 C CA . VAL A 1 246 ? -1.741 -14.182 -15.285 1.00 21.59 923 VAL A CA 1
ATOM 1748 C C . VAL A 1 246 ? -0.234 -14.165 -15.027 1.00 19.71 923 VAL A C 1
ATOM 1749 O O . VAL A 1 246 ? 0.551 -13.816 -15.906 1.00 18.37 923 VAL A O 1
ATOM 1753 N N . SER A 1 247 ? 0.153 -14.497 -13.807 1.00 19.13 924 SER A N 1
ATOM 1754 C CA . SER A 1 247 ? 1.529 -14.345 -13.360 1.00 19.31 924 SER A CA 1
ATOM 1755 C C . SER A 1 247 ? 2.575 -15.086 -14.241 1.00 19.50 924 SER A C 1
ATOM 1756 O O . SER A 1 247 ? 3.622 -14.512 -14.594 1.00 19.01 924 SER A O 1
ATOM 1759 N N . GLN A 1 248 ? 2.272 -16.345 -14.592 1.00 19.65 925 GLN A N 1
ATOM 1760 C CA . GLN A 1 248 ? 3.066 -17.192 -15.511 1.00 22.06 925 GLN A CA 1
ATOM 1761 C C . GLN A 1 248 ? 3.349 -16.456 -16.849 1.00 19.69 925 GLN A C 1
ATOM 1762 O O . GLN A 1 248 ? 4.471 -16.500 -17.393 1.00 17.87 925 GLN A O 1
ATOM 1768 N N . TYR A 1 249 ? 2.328 -15.766 -17.353 1.00 17.02 926 TYR A N 1
ATOM 1769 C CA . TYR A 1 249 ? 2.441 -14.985 -18.582 1.00 16.23 926 TYR A CA 1
ATOM 1770 C C . TYR A 1 249 ? 3.370 -13.764 -18.404 1.00 16.58 926 TYR A C 1
ATOM 1771 O O . TYR A 1 249 ? 4.125 -13.379 -19.325 1.00 16.84 926 TYR A O 1
ATOM 1780 N N . ILE A 1 250 ? 3.301 -13.155 -17.234 1.00 15.54 927 ILE A N 1
ATOM 1781 C CA . ILE A 1 250 ? 4.168 -12.010 -16.908 1.00 15.57 927 ILE A CA 1
ATOM 1782 C C . ILE A 1 250 ? 5.627 -12.467 -16.777 1.00 16.07 927 ILE A C 1
ATOM 1783 O O . ILE A 1 250 ? 6.529 -11.813 -17.321 1.00 16.62 927 ILE A O 1
ATOM 1788 N N . TYR A 1 251 ? 5.860 -13.574 -16.086 1.00 17.39 928 TYR A N 1
ATOM 1789 C CA . TYR A 1 251 ? 7.211 -14.174 -16.060 1.00 17.53 928 TYR A CA 1
ATOM 1790 C C . TYR A 1 251 ? 7.761 -14.381 -17.496 1.00 18.79 928 TYR A C 1
ATOM 1791 O O . TYR A 1 251 ? 8.911 -14.002 -17.790 1.00 18.09 928 TYR A O 1
ATOM 1800 N N . GLN A 1 252 ? 6.943 -14.960 -18.384 1.00 17.80 929 GLN A N 1
ATOM 1801 C CA A GLN A 1 252 ? 7.267 -15.143 -19.833 0.50 19.24 929 GLN A CA 1
ATOM 1802 C CA B GLN A 1 252 ? 7.445 -15.166 -19.742 0.50 19.00 929 GLN A CA 1
ATOM 1803 C C . GLN A 1 252 ? 7.792 -13.847 -20.411 1.00 18.33 929 GLN A C 1
ATOM 1804 O O . GLN A 1 252 ? 8.828 -13.776 -21.083 1.00 19.06 929 GLN A O 1
ATOM 1815 N N . VAL A 1 253 ? 7.019 -12.793 -20.167 1.00 17.50 930 VAL A N 1
ATOM 1816 C CA . VAL A 1 253 ? 7.356 -11.458 -20.678 1.00 17.21 930 VAL A CA 1
ATOM 1817 C C . VAL A 1 253 ? 8.698 -10.942 -20.142 1.00 16.53 930 VAL A C 1
ATOM 1818 O O . VAL A 1 253 ? 9.512 -10.429 -20.911 1.00 16.79 930 VAL A O 1
ATOM 1822 N N . TYR A 1 254 ? 8.933 -11.062 -18.834 1.00 16.85 931 TYR A N 1
ATOM 1823 C CA . TYR A 1 254 ? 10.178 -10.566 -18.232 1.00 17.05 931 TYR A CA 1
ATOM 1824 C C . TYR A 1 254 ? 11.329 -11.292 -18.893 1.00 16.89 931 TYR A C 1
ATOM 1825 O O . TYR A 1 254 ? 12.350 -10.695 -19.211 1.00 15.89 931 TYR A O 1
ATOM 1834 N N . ASP A 1 255 ? 11.156 -12.595 -19.051 1.00 17.67 932 ASP A N 1
ATOM 1835 C CA . ASP A 1 255 ? 12.211 -13.443 -19.616 1.00 19.76 932 ASP A CA 1
ATOM 1836 C C . ASP A 1 255 ? 12.545 -12.977 -21.046 1.00 19.75 932 ASP A C 1
ATOM 1837 O O . ASP A 1 255 ? 13.733 -12.824 -21.370 1.00 20.33 932 ASP A O 1
ATOM 1842 N N . SER A 1 256 ? 11.510 -12.744 -21.875 1.00 20.37 933 SER A N 1
ATOM 1843 C CA . SER A 1 256 ? 11.688 -12.255 -23.277 1.00 20.53 933 SER A CA 1
ATOM 1844 C C . SER A 1 256 ? 12.350 -10.901 -23.337 1.00 19.51 933 SER A C 1
ATOM 1845 O O . SER A 1 256 ? 13.304 -10.696 -24.074 1.00 19.95 933 SER A O 1
ATOM 1848 N N . ILE A 1 257 ? 11.846 -9.949 -22.557 1.00 18.99 934 ILE A N 1
ATOM 1849 C CA . ILE A 1 257 ? 12.484 -8.641 -22.463 1.00 17.72 934 ILE A CA 1
ATOM 1850 C C . ILE A 1 257 ? 13.977 -8.682 -22.093 1.00 18.67 934 ILE A C 1
ATOM 1851 O O . ILE A 1 257 ? 14.804 -8.054 -22.770 1.00 18.99 934 ILE A O 1
ATOM 1856 N N . LEU A 1 258 ? 14.309 -9.392 -21.010 1.00 18.96 935 LEU A N 1
ATOM 1857 C CA . LEU A 1 258 ? 15.661 -9.443 -20.478 1.00 19.93 935 LEU A CA 1
ATOM 1858 C C . LEU A 1 258 ? 16.611 -10.246 -21.372 1.00 22.34 935 LEU A C 1
ATOM 1859 O O . LEU A 1 258 ? 17.808 -10.039 -21.301 1.00 22.73 935 LEU A O 1
ATOM 1864 N N . LYS A 1 259 ? 16.067 -11.144 -22.202 1.00 23.95 936 LYS A N 1
ATOM 1865 C CA . LYS A 1 259 ? 16.892 -11.966 -23.126 1.00 26.04 936 LYS A CA 1
ATOM 1866 C C . LYS A 1 259 ? 17.088 -11.270 -24.477 1.00 25.52 936 LYS A C 1
ATOM 1867 O O . LYS A 1 259 ? 17.784 -11.797 -25.358 1.00 24.63 936 LYS A O 1
ATOM 1873 N N . ASN A 1 260 ? 16.479 -10.095 -24.641 1.00 25.51 937 ASN A N 1
ATOM 1874 C CA . ASN A 1 260 ? 16.540 -9.377 -25.920 1.00 26.86 937 ASN A CA 1
ATOM 1875 C C . ASN A 1 260 ? 16.967 -7.943 -25.830 1.00 27.70 937 ASN A C 1
ATOM 1876 O O . ASN A 1 260 ? 17.685 -7.563 -24.905 1.00 28.08 937 ASN A O 1
ATOM 1882 N N . TYR B 2 1 ? -11.314 -22.231 -37.617 1.00 24.58 1 TYR P N 1
ATOM 1883 C CA . TYR B 2 1 ? -12.688 -21.666 -37.768 1.00 23.15 1 TYR P CA 1
ATOM 1884 C C . TYR B 2 1 ? -13.254 -21.256 -36.430 1.00 22.81 1 TYR P C 1
ATOM 1885 O O . TYR B 2 1 ? -13.053 -21.943 -35.420 1.00 23.73 1 TYR P O 1
ATOM 1894 N N . PHE B 2 2 ? -13.939 -20.122 -36.409 1.00 21.85 2 PHE P N 1
ATOM 1895 C CA . PHE B 2 2 ? -14.794 -19.793 -35.283 1.00 20.02 2 PHE P CA 1
ATOM 1896 C C . PHE B 2 2 ? -15.989 -19.087 -35.888 1.00 20.37 2 PHE P C 1
ATOM 1897 O O . PHE B 2 2 ? -15.877 -18.491 -36.972 1.00 19.25 2 PHE P O 1
ATOM 1905 N N . PRO B 2 3 ? -17.113 -19.127 -35.219 1.00 21.80 3 PRO P N 1
ATOM 1906 C CA . PRO B 2 3 ? -18.308 -18.490 -35.742 1.00 22.29 3 PRO P CA 1
ATOM 1907 C C . PRO B 2 3 ? -18.215 -16.987 -35.790 1.00 23.13 3 PRO P C 1
ATOM 1908 O O . PRO B 2 3 ? -17.898 -16.420 -34.823 1.00 24.08 3 PRO P O 1
ATOM 1912 N N . THR B 2 4 ? -18.494 -16.388 -36.928 1.00 23.63 4 THR P N 1
ATOM 1913 C CA . THR B 2 4 ? -18.382 -14.972 -37.146 1.00 24.27 4 THR P CA 1
ATOM 1914 C C . THR B 2 4 ? -19.800 -14.425 -37.255 1.00 26.50 4 THR P C 1
ATOM 1915 O O . THR B 2 4 ? -20.616 -15.090 -37.786 1.00 26.99 4 THR P O 1
ATOM 1919 N N . ASP B 2 5 ? -20.083 -13.237 -36.729 1.00 27.19 5 ASP P N 1
ATOM 1920 C CA . ASP B 2 5 ? -21.374 -12.568 -36.964 1.00 28.40 5 ASP P CA 1
ATOM 1921 C C . ASP B 2 5 ? -21.118 -11.420 -37.912 1.00 28.28 5 ASP P C 1
ATOM 1922 O O . ASP B 2 5 ? -20.057 -10.777 -37.853 1.00 26.42 5 ASP P O 1
ATOM 1927 N N . GLU B 2 6 ? -22.100 -11.174 -38.773 1.00 29.27 6 GLU P N 1
ATOM 1928 C CA . GLU B 2 6 ? -21.974 -10.244 -39.880 1.00 30.30 6 GLU P CA 1
ATOM 1929 C C . GLU B 2 6 ? -21.656 -8.842 -39.378 1.00 30.06 6 GLU P C 1
ATOM 1930 O O . GLU B 2 6 ? -20.847 -8.118 -39.977 1.00 29.77 6 GLU P O 1
ATOM 1936 N N . ARG B 2 7 ? -22.296 -8.470 -38.276 1.00 29.73 7 ARG P N 1
ATOM 1937 C CA . ARG B 2 7 ? -22.144 -7.129 -37.741 1.00 30.10 7 ARG P CA 1
ATOM 1938 C C . ARG B 2 7 ? -20.797 -6.902 -37.083 1.00 28.28 7 ARG P C 1
ATOM 1939 O O . ARG B 2 7 ? -20.411 -5.762 -36.882 1.00 29.42 7 ARG P O 1
ATOM 1947 N N . SER B 2 8 ? -20.076 -7.967 -36.740 1.00 25.42 8 SER P N 1
ATOM 1948 C CA . SER B 2 8 ? -18.763 -7.778 -36.153 1.00 23.36 8 SER P CA 1
ATOM 1949 C C . SER B 2 8 ? -17.647 -7.599 -37.186 1.00 20.57 8 SER P C 1
ATOM 1950 O O . SER B 2 8 ? -16.533 -7.276 -36.812 1.00 19.86 8 SER P O 1
ATOM 1953 N N . TRP B 2 9 ? -17.952 -7.803 -38.476 1.00 19.26 9 TRP P N 1
ATOM 1954 C CA . TRP B 2 9 ? -16.959 -7.583 -39.537 1.00 17.20 9 TRP P CA 1
ATOM 1955 C C . TRP B 2 9 ? -16.641 -6.115 -39.636 1.00 17.63 9 TRP P C 1
ATOM 1956 O O . TRP B 2 9 ? -17.551 -5.267 -39.540 1.00 17.92 9 TRP P O 1
ATOM 1967 N N . VAL B 2 10 ? -15.360 -5.802 -39.826 1.00 14.15 10 VAL P N 1
ATOM 1968 C CA . VAL B 2 10 ? -14.952 -4.427 -40.029 1.00 15.33 10 VAL P CA 1
ATOM 1969 C C . VAL B 2 10 ? -14.512 -4.347 -41.483 1.00 14.82 10 VAL P C 1
ATOM 1970 O O . VAL B 2 10 ? -13.444 -4.826 -41.842 1.00 15.54 10 VAL P O 1
ATOM 1974 N N . TYR B 2 11 ? -15.391 -3.797 -42.320 1.00 15.07 11 TYR P N 1
ATOM 1975 C CA . TYR B 2 11 ? -15.144 -3.770 -43.747 1.00 15.52 11 TYR P CA 1
ATOM 1976 C C . TYR B 2 11 ? -14.273 -2.578 -44.164 1.00 15.82 11 TYR P C 1
ATOM 1977 O O . TYR B 2 11 ? -14.484 -1.441 -43.706 1.00 15.88 11 TYR P O 1
ATOM 1986 N N . SER B 2 12 ? -13.375 -2.811 -45.122 1.00 15.78 12 SER P N 1
ATOM 1987 C CA . SER B 2 12 ? -12.568 -1.704 -45.647 1.00 15.62 12 SER P CA 1
ATOM 1988 C C . SER B 2 12 ? -13.400 -0.910 -46.697 1.00 16.37 12 SER P C 1
ATOM 1989 O O . SER B 2 12 ? -14.103 -1.519 -47.539 1.00 16.15 12 SER P O 1
ATOM 1992 N N . PRO B 2 13 ? -13.299 0.427 -46.662 1.00 16.98 13 PRO P N 1
ATOM 1993 C CA . PRO B 2 13 ? -13.897 1.207 -47.750 1.00 18.18 13 PRO P CA 1
ATOM 1994 C C . PRO B 2 13 ? -13.146 1.005 -49.076 1.00 18.75 13 PRO P C 1
ATOM 1995 O O . PRO B 2 13 ? -11.936 0.729 -49.057 1.00 19.65 13 PRO P O 1
ATOM 1999 N N . LEU B 2 14 ? -13.845 1.158 -50.208 1.00 19.01 14 LEU P N 1
ATOM 2000 C CA . LEU B 2 14 ? -13.221 1.040 -51.508 1.00 19.72 14 LEU P CA 1
ATOM 2001 C C . LEU B 2 14 ? -13.111 2.396 -52.155 1.00 21.74 14 LEU P C 1
ATOM 2002 O O . LEU B 2 14 ? -14.097 3.137 -52.225 1.00 21.97 14 LEU P O 1
ATOM 2007 N N . HIS B 2 15 ? -11.911 2.719 -52.616 1.00 23.94 15 HIS P N 1
ATOM 2008 C CA . HIS B 2 15 ? -11.682 3.972 -53.338 1.00 26.40 15 HIS P CA 1
ATOM 2009 C C . HIS B 2 15 ? -11.475 3.584 -54.796 1.00 28.18 15 HIS P C 1
ATOM 2010 O O . HIS B 2 15 ? -10.712 2.637 -55.137 1.00 29.76 15 HIS P O 1
#

Sequence (248 aa):
GGYVAPKAVWLPAVKAKGLEISGTFTHRQGHIYMEMNFTNKALQHMTDFAIQFNKNSFGVIPSSTPLAIHTPLMPNQSIIDVSLPLNTLGPVMKMEPLNNLQVAVKNNIDVFYFSSCLIPLNVLFVEEDGKMERQVFLATWKDIPNENELQFQIKECHLNADTVSSKLQNNNVYTIAKRNVEGQDMLYQSLKLTNGIWILAELRIQPGNPNYTLSLKCRAPEVSQYIYQQVYDSILKNYFPTDERSWVYSPLH

B-factor: mean 23.7, std 9.58, range [4.25, 60.9]

GO terms:
  GO:0030119 AP-type membrane coat adaptor complex (C, TAS)
  GO:0030276 clathrin binding (F, IDA)
  GO:0048268 clathrin coat assembly (P, IDA)
  GO:0045807 positive regulation of endocytosis (P, IMP)
  GO:1905477 positive regulation of protein localization to membrane (P, IMP)
  GO:0044877 protein-containing complex binding (F, IPI)
  GO:0030118 clathrin coat (C, IDA)
  GO:0005515 protein binding (F, IPI)
  GO:0098843 postsynaptic endocytic zone (C, IDA)
  GO:0098843 postsynaptic endocytic zone (C, IMP)
  GO:0098978 glutamatergic synapse (C, IDA)
  GO:0098978 glutamatergic synapse (C, IMP)
  GO:0098884 postsynaptic neurotransmitter receptor internalization (P, IDA)
  GO:0098884 postsynaptic neurotransmitter receptor internalization (P, IMP)
  GO:0098894 extrinsic component of presynaptic endocytic zone membrane (C, IDA)
  GO:0098978 glutamatergic synapse (C, EXP)
  GO:0098884 postsynaptic neurotransmitter receptor internalization (P, EXP)
  GO:0008021 synaptic vesicle (C, IDA)
  GO:0008021 synaptic vesicle (C, EXP)

CATH classification: 2.60.40.1150 (+1 more: 3.30.310.10)

InterPro domains:
  IPR000225 Armadillo [SM00185] (149-189)
  IPR000225 Armadillo [SM00185] (273-311)
  IPR002553 Clathrin/coatomer adaptor, adaptin-like, N-terminal [PF01602] (12-533)
  IPR008152 Clathrin adaptor, alpha/beta/gamma-adaptin, appendage, Ig-like subdomain [PF02883] (712-817)
  IPR008152 Clathrin adaptor, alpha/beta/gamma-adaptin, appendage, Ig-like subdomain [SM00809] (707-817)
  IPR009028 Coatomer/calthrin adaptor appendage, C-terminal subdomain [SSF55711] (825-937)
  IPR011989 Armadillo-like helical [G3DSA:1.25.10.10] (1-591)
  IPR012295 TBP domain superfamily [G3DSA:3.30.310.10] (822-937)
  IPR013037 Clathrin adaptor, beta-adaptin, appendage, Ig-like subdomain [G3DSA:2.60.40.1150] (705-821)
  IPR013041 Clathrin adaptor, appendage, Ig-like subdomain superfamily [SSF49348] (707-823)
  IPR015151 Beta-adaptin appendage, C-terminal subdomain [PF09066] (827-935)
  IPR015151 Beta-adaptin appendage, C-terminal subdomain [SM01020] (826-936)
  IPR016024 Armadillo-type fold [SSF48371] (6-580)
  IPR016342 AP-1/2/4 complex subunit beta [PIRSF002291] (2-765)
  IPR026739 AP complex subunit beta [PTHR11134] (2-902)

Organism: Rattus norvegicus (NCBI:txid10116)

Nearest PDB structures (foldseek):
  1e42-assembly1_A  TM=9.908E-01  e=1.528E-44  Homo sapiens
  1r4x-assembly1_A  TM=4.750E-01  e=4.848E-09  Homo sapiens
  1pzd-assembly1_A  TM=4.565E-01  e=1.560E-08  Bos taurus
  2mj7-assembly1_A  TM=7.720E-01  e=4.268E-05  Homo sapiens
  3ni9-assembly2_B  TM=3.780E-01  e=1.495E+00  Pseudomonas aeruginosa

Radius of gyration: 20.79 Å; Cα contacts (8 Å, |Δi|>4): 581; chains: 2; bounding box: 50×28×62 Å

Solvent-accessible surface area: 12561 Å² total; per-residue (Å²): 113,34,58,66,33,109,110,47,81,35,5,38,16,138,155,0,130,12,0,33,0,23,1,11,3,18,46,109,153,47,104,14,40,0,36,3,29,0,27,0,111,18,168,92,79,1,20,67,3,0,0,8,19,23,109,2,17,10,0,5,58,11,56,57,45,0,56,9,52,76,53,2,94,47,127,77,61,41,121,3,52,0,33,12,47,35,167,12,77,100,79,170,14,146,53,22,11,20,0,57,0,0,0,38,10,73,49,56,52,17,70,18,63,9,98,4,29,3,14,4,1,1,37,100,116,0,127,13,130,139,131,80,9,84,64,34,52,156,108,3,62,104,150,22,57,72,121,38,73,2,140,123,11,141,47,95,4,100,50,0,23,62,48,0,82,87,11,19,0,32,31,14,22,113,158,92,69,163,51,50,31,24,1,57,0,0,0,59,1,40,78,39,41,72,0,0,0,42,0,84,20,14,93,96,64,51,36,8,12,0,3,0,2,0,193,18,42,109,4,0,90,21,0,55,80,10,0,34,46,5,8,157,106,193,9,102,43,87,113,204,46,21,36,99,11,65,105,163

Secondary structure (DSSP, 8-state):
----PPPEEEE-GGGTTTEEEEEEEEEETTEEEEEEEEEE-SSS-B---EEEE--BTT--EESS--S--S-B-TT-EEEEEEEEES-S-B---SSTTEEEEEEE-SS-EEEEEEEPPGGGGB-S-----HHHHHHHHHHS-GGG-EEEEE-S----HHHHHHHHHHTT-EEEEEEEETTEEEEEEEEEBTTS-EEEEEEEE-TT-S-EEEEEE-SSGGGHHHHHHHHHHHHT-/-----GGG-EEPP--